Protein AF-A0A5E4Q214-F1 (afdb_monomer)

Solvent-accessible surface area (backbone atoms only — not comparable to full-atom values): 14403 Å² total; per-residue (Å²): 142,78,79,76,76,49,55,65,56,48,47,51,47,49,51,53,50,50,51,62,72,29,65,90,37,68,69,55,46,50,48,53,55,48,52,52,52,49,53,53,42,45,74,78,55,49,70,76,55,57,67,49,50,78,74,64,82,50,82,81,84,89,52,89,82,41,73,66,51,55,56,54,49,52,52,52,52,50,52,51,52,52,52,51,50,53,51,54,50,50,53,53,54,50,52,52,53,52,51,54,51,52,50,51,51,52,59,30,59,77,32,74,72,46,32,52,52,50,51,51,51,51,50,51,51,51,51,51,50,51,49,51,51,49,56,55,52,53,45,67,70,42,75,70,41,50,41,71,77,39,73,68,45,26,67,58,29,30,55,48,14,67,72,33,53,89,71,70,55,18,62,60,26,20,52,49,11,37,70,59,31,78,80,45,44,69,27,29,43,54,44,15,54,51,26,46,77,69,69,36,53,71,62,15,51,55,24,25,52,50,23,37,73,76,39,71,77,49,60,69,40,56,53,56,46,49,75,74,44,57,77,90,52,34,60,63,52,51,59,51,51,26,66,64,68,74,44,95,70,57,67,63,63,54,57,72,70,76,112

pLDDT: mean 80.33, std 14.97, range [33.62, 98.06]

Foldseek 3Di:
DPPPVCVVVVVVVVLVVVCVVCVVPPVSNVVSVVVVVVVVCCVVPVPVVVVVVVVVPDDDDPDPPPPVVVVVVVVVVVVVVVVVVVVVVVVVVVVVVVVVVVVVVVVLCVDPVSVVVVVVVVVCVVVVVVVVVVVVVVCVPDLVSVCVVPVLQLVSLLVVLVVCLVVPCSLVSLVSSCVSPVLPLSSLQVNLVSCVVVVVLVSSLVSLVSSCVSPVQPVVSLVSNLVSDDPVCNVVSLVSNCVSVVHPDSVVVVVVNVD

Organism: NCBI:txid189913

InterPro domains:
  IPR011990 Tetratricopeptide-like helical domain superfamily [G3DSA:1.25.40.10] (144-258)
  IPR011990 Tetratricopeptide-like helical domain superfamily [SSF48452] (145-233)
  IPR013618 Protein O-mannosyl-transferase TMTC, DUF1736 [PF08409] (26-79)
  IPR019734 Tetratricopeptide repeat [PS50005] (185-218)
  IPR019734 Tetratricopeptide repeat [SM00028] (154-184)
  IPR019734 Tetratricopeptide repeat [SM00028] (185-218)
  IPR052943 TMTC O-mannosyl-transferase [PTHR44809] (147-241)

Nearest PDB structures (foldseek):
  5hgv-assembly1_A  TM=7.645E-01  e=3.247E-05  Homo sapiens
  4gyw-assembly2_A  TM=7.630E-01  e=3.592E-05  Homo sapiens
  8cqp-assembly3_C  TM=7.580E-01  e=3.247E-05  synthetic construct
  1w3b-assembly1_B  TM=7.146E-01  e=4.627E-05  Homo sapiens
  6b85-assembly1_J  TM=4.490E-01  e=1.769E-05  synthetic construct

Structure (mmCIF, N/CA/C/O backbone):
data_AF-A0A5E4Q214-F1
#
_entry.id   AF-A0A5E4Q214-F1
#
loop_
_atom_site.group_PDB
_atom_site.id
_atom_site.type_symbol
_atom_site.label_atom_id
_atom_site.label_alt_id
_atom_site.label_comp_id
_atom_site.label_asym_id
_atom_site.label_entity_id
_atom_site.label_seq_id
_atom_site.pdbx_PDB_ins_code
_atom_site.Cartn_x
_atom_site.Cartn_y
_atom_site.Cartn_z
_atom_site.occupancy
_atom_site.B_iso_or_equiv
_atom_site.auth_seq_id
_atom_site.auth_comp_id
_atom_site.auth_asym_id
_atom_site.auth_atom_id
_atom_site.pdbx_PDB_model_num
ATOM 1 N N . MET A 1 1 ? 12.895 -45.507 -31.718 1.00 39.50 1 MET A N 1
ATOM 2 C CA . MET A 1 1 ? 13.704 -44.274 -31.579 1.00 39.50 1 MET A CA 1
ATOM 3 C C . MET A 1 1 ? 13.027 -43.029 -32.184 1.00 39.50 1 MET A C 1
ATOM 5 O O . MET A 1 1 ? 13.707 -42.044 -32.396 1.00 39.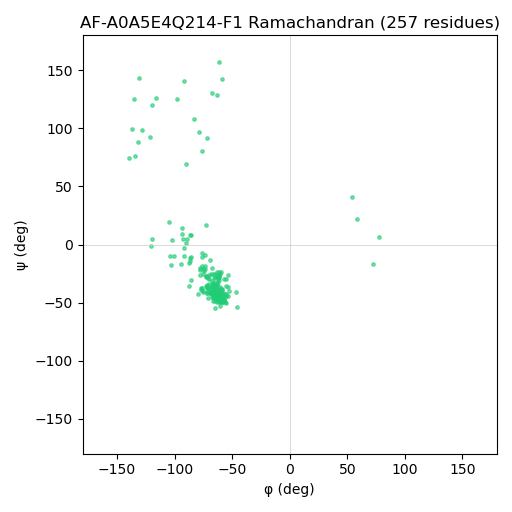50 1 MET A O 1
ATOM 9 N N . LEU A 1 2 ? 11.696 -43.023 -32.382 1.00 34.09 2 LEU A N 1
ATOM 10 C CA . LEU A 1 2 ? 10.934 -41.892 -32.958 1.00 34.09 2 LEU A CA 1
ATOM 11 C C . LEU A 1 2 ? 9.847 -41.324 -32.016 1.00 34.09 2 LEU A C 1
ATOM 13 O O . LEU A 1 2 ? 9.097 -40.438 -32.398 1.00 34.09 2 LEU A O 1
ATOM 17 N N . ALA A 1 3 ? 9.758 -41.811 -30.773 1.00 33.62 3 ALA A N 1
ATOM 18 C CA . ALA A 1 3 ? 8.708 -41.424 -29.819 1.00 33.62 3 ALA A CA 1
ATOM 19 C C . ALA A 1 3 ? 9.162 -40.420 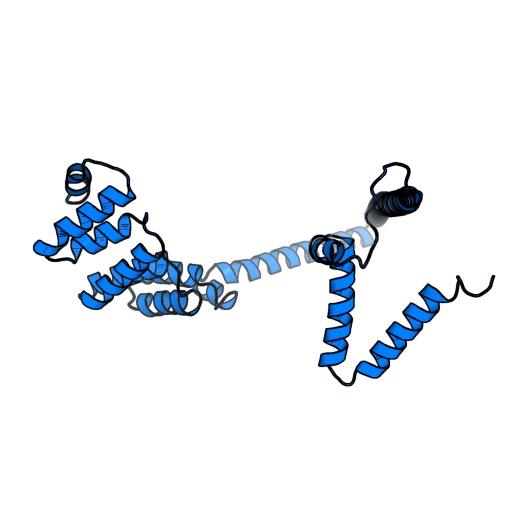-28.736 1.00 33.62 3 ALA A C 1
ATOM 21 O O . ALA A 1 3 ? 8.391 -40.110 -27.836 1.00 33.62 3 ALA A O 1
ATOM 22 N N . LYS A 1 4 ? 10.412 -39.930 -28.781 1.00 40.62 4 LYS A N 1
ATOM 23 C CA . LYS A 1 4 ? 10.948 -38.975 -27.785 1.00 40.62 4 LYS A CA 1
ATOM 24 C C . LYS A 1 4 ? 11.029 -37.525 -28.278 1.00 40.62 4 LYS A C 1
ATOM 26 O O . LYS A 1 4 ? 11.068 -36.627 -27.447 1.00 40.62 4 LYS A O 1
ATOM 31 N N . GLU A 1 5 ? 10.979 -37.281 -29.587 1.00 44.50 5 GLU A N 1
ATOM 32 C CA . GLU A 1 5 ? 11.011 -35.921 -30.160 1.00 44.50 5 GLU A CA 1
ATOM 33 C C . GLU A 1 5 ? 9.615 -35.314 -30.373 1.00 44.50 5 GLU A C 1
ATOM 35 O O . GLU A 1 5 ? 9.473 -34.115 -30.600 1.00 44.50 5 GLU A O 1
ATOM 40 N N . THR A 1 6 ? 8.562 -36.119 -30.230 1.00 46.34 6 THR A N 1
ATOM 41 C CA . THR A 1 6 ? 7.172 -35.685 -30.401 1.00 46.34 6 THR A CA 1
ATOM 42 C C . THR A 1 6 ? 6.558 -35.107 -29.129 1.00 46.34 6 THR A C 1
ATOM 44 O O . THR A 1 6 ? 5.502 -34.499 -29.205 1.00 46.34 6 THR A O 1
ATOM 47 N N . GLY A 1 7 ? 7.193 -35.242 -27.960 1.00 52.00 7 GLY A N 1
ATOM 48 C CA . GLY A 1 7 ? 6.593 -34.831 -26.686 1.00 52.00 7 GLY A CA 1
ATOM 49 C C . GLY A 1 7 ? 6.365 -33.324 -26.585 1.00 52.00 7 GLY A C 1
ATOM 50 O O . GLY A 1 7 ? 5.243 -32.892 -26.357 1.00 52.00 7 GLY A O 1
ATOM 51 N N . LEU A 1 8 ? 7.408 -32.514 -26.789 1.00 48.56 8 LEU A N 1
ATOM 52 C CA . LEU A 1 8 ? 7.312 -31.060 -26.620 1.00 48.56 8 LEU A CA 1
ATOM 53 C C . LEU A 1 8 ? 6.599 -30.385 -27.798 1.00 48.56 8 LEU A C 1
ATOM 55 O O . LEU A 1 8 ? 5.820 -29.464 -27.596 1.00 48.56 8 LEU A O 1
ATOM 59 N N . THR A 1 9 ? 6.823 -30.860 -29.024 1.00 53.94 9 THR A N 1
ATOM 60 C CA . THR A 1 9 ? 6.170 -30.335 -30.232 1.00 53.94 9 THR A CA 1
ATOM 61 C C . THR A 1 9 ? 4.695 -30.718 -30.288 1.00 53.94 9 THR A C 1
ATOM 63 O O . THR A 1 9 ? 3.876 -29.849 -30.570 1.00 53.94 9 THR A O 1
ATOM 66 N N . ALA A 1 10 ? 4.321 -31.954 -29.934 1.00 54.03 10 ALA A N 1
ATOM 67 C CA . ALA A 1 10 ? 2.913 -32.328 -29.802 1.00 54.03 10 ALA A CA 1
ATOM 68 C C . ALA A 1 10 ? 2.262 -31.669 -28.583 1.00 54.03 10 ALA A C 1
ATOM 70 O O . ALA A 1 10 ? 1.104 -31.290 -28.675 1.00 54.03 10 ALA A O 1
ATOM 71 N N . LEU A 1 11 ? 2.979 -31.462 -27.471 1.00 57.53 11 LEU A N 1
ATOM 72 C CA . LEU A 1 11 ? 2.460 -30.697 -26.332 1.00 57.53 11 LEU A CA 1
ATOM 73 C C . LEU A 1 11 ? 2.194 -29.241 -26.726 1.00 57.53 11 LEU A C 1
ATOM 75 O O . LEU A 1 11 ? 1.103 -28.749 -26.482 1.00 57.53 11 LEU A O 1
ATOM 79 N N . LEU A 1 12 ? 3.146 -28.561 -27.370 1.00 62.19 12 LEU A N 1
ATOM 80 C CA . LEU A 1 12 ? 2.982 -27.172 -27.806 1.00 62.19 12 LEU A CA 1
ATOM 81 C C . LEU A 1 12 ? 1.905 -27.038 -28.887 1.00 62.19 12 LEU A C 1
ATOM 83 O O . LEU A 1 12 ? 1.118 -26.097 -28.839 1.00 62.19 12 LEU A O 1
ATOM 87 N N . PHE A 1 13 ? 1.826 -27.989 -29.821 1.00 70.62 13 PHE A N 1
ATOM 88 C CA . PHE A 1 13 ? 0.779 -28.026 -30.839 1.00 70.62 13 PHE A CA 1
ATOM 89 C C . PHE A 1 13 ? -0.598 -28.302 -30.228 1.00 70.62 13 PHE A C 1
ATOM 91 O O . PHE A 1 13 ? -1.538 -27.576 -30.529 1.00 70.62 13 PHE A O 1
ATOM 98 N N . ASN A 1 14 ? -0.719 -29.276 -29.321 1.00 61.38 14 ASN A N 1
ATOM 99 C CA . ASN A 1 14 ? -1.972 -29.581 -28.627 1.00 61.38 14 ASN A CA 1
ATOM 100 C C . ASN A 1 14 ? -2.404 -28.424 -27.724 1.00 61.38 14 ASN A C 1
ATOM 102 O O . ASN A 1 14 ? -3.568 -28.052 -27.742 1.00 61.38 14 ASN A O 1
ATOM 106 N N . VAL A 1 15 ? -1.474 -27.782 -27.010 1.00 64.81 15 VAL A N 1
ATOM 107 C CA . VAL A 1 15 ? -1.756 -26.594 -26.192 1.00 64.81 15 VAL A CA 1
ATOM 108 C C . VAL A 1 15 ? -2.207 -25.426 -27.070 1.00 64.81 15 VAL A C 1
ATOM 110 O O . VAL A 1 15 ? -3.207 -24.790 -26.755 1.00 64.81 15 VAL A O 1
ATOM 113 N N . ALA A 1 16 ? -1.535 -25.151 -28.192 1.00 67.62 16 ALA A N 1
ATOM 114 C CA . ALA A 1 16 ? -1.942 -24.091 -29.117 1.00 67.62 16 ALA A CA 1
ATOM 115 C C . ALA A 1 16 ? -3.300 -24.386 -29.782 1.00 67.62 16 ALA A C 1
ATOM 117 O O . ALA A 1 16 ? -4.137 -23.492 -29.911 1.00 67.62 16 ALA A O 1
ATOM 118 N N . PHE A 1 17 ? -3.539 -25.642 -30.159 1.00 69.44 17 PHE A N 1
ATOM 119 C CA . PHE A 1 17 ? -4.786 -26.111 -30.758 1.00 69.44 17 PHE A CA 1
ATOM 120 C C . PHE A 1 17 ? -5.957 -26.074 -29.764 1.00 69.44 17 PHE A C 1
ATOM 122 O O . PHE A 1 17 ? -7.040 -25.598 -30.107 1.00 69.44 17 PHE A O 1
ATOM 129 N N . ASP A 1 18 ? -5.741 -26.483 -28.513 1.00 61.25 18 ASP A N 1
ATOM 130 C CA . ASP A 1 18 ? -6.747 -26.440 -27.450 1.00 61.25 18 ASP A CA 1
ATOM 131 C C . ASP A 1 18 ? -7.022 -25.008 -26.971 1.00 61.25 18 ASP A C 1
ATOM 133 O O . ASP A 1 18 ? -8.178 -24.672 -26.703 1.00 61.25 18 ASP A O 1
ATOM 137 N N . LEU A 1 19 ? -6.010 -24.129 -26.944 1.00 61.72 19 LEU A N 1
ATOM 138 C CA . LEU A 1 19 ? -6.180 -22.688 -26.706 1.00 61.72 19 LEU A CA 1
ATOM 139 C C . LEU A 1 19 ? -7.013 -22.031 -27.814 1.00 61.72 19 LEU A C 1
ATOM 141 O O . LEU A 1 19 ? -7.931 -21.265 -27.516 1.00 61.72 19 LEU A O 1
ATOM 145 N N . TYR A 1 20 ? -6.748 -22.371 -29.078 1.00 66.88 20 TYR A N 1
ATOM 146 C CA . TYR A 1 20 ? -7.542 -21.915 -30.221 1.00 66.88 20 TYR A CA 1
ATOM 147 C C . TYR A 1 20 ? -8.993 -22.416 -30.137 1.00 66.88 20 TYR A C 1
ATOM 149 O O . TYR A 1 20 ? -9.939 -21.647 -30.310 1.00 66.88 20 TYR A O 1
ATOM 157 N N . ARG A 1 21 ? -9.192 -23.691 -29.782 1.00 63.66 21 ARG A N 1
ATOM 158 C CA . ARG A 1 21 ? -10.519 -24.313 -29.668 1.00 63.66 21 ARG A CA 1
ATOM 159 C C . ARG A 1 21 ? -11.326 -23.810 -28.463 1.00 63.66 21 ARG A C 1
ATOM 161 O O . ARG A 1 21 ? -12.556 -23.797 -28.509 1.00 63.66 21 ARG A O 1
ATOM 168 N N . CYS A 1 22 ? -10.659 -23.391 -27.387 1.00 57.75 22 CYS A N 1
ATOM 169 C CA . CYS A 1 22 ? -11.290 -22.884 -26.164 1.00 57.75 22 CYS A CA 1
ATOM 170 C C . CYS A 1 22 ? -11.495 -21.363 -26.143 1.00 57.75 22 CYS A C 1
ATOM 172 O O . CYS A 1 22 ? -12.119 -20.862 -25.207 1.00 57.75 22 CYS A O 1
ATOM 174 N N . TRP A 1 23 ? -11.047 -20.641 -27.175 1.00 61.44 23 TRP A N 1
ATOM 175 C CA . TRP A 1 23 ? -11.146 -19.180 -27.287 1.00 61.44 23 TRP A CA 1
ATOM 176 C C . TRP A 1 23 ? -12.581 -18.639 -27.143 1.00 61.44 23 TRP A C 1
ATOM 178 O O . TRP A 1 23 ? -12.789 -17.546 -26.625 1.00 61.44 23 TRP A O 1
ATOM 188 N N . GLY A 1 24 ? -13.593 -19.423 -27.535 1.00 60.66 24 GLY A N 1
ATOM 189 C CA . GLY A 1 24 ? -15.010 -19.052 -27.407 1.00 60.66 24 GLY A CA 1
ATOM 190 C C . GLY A 1 24 ? -15.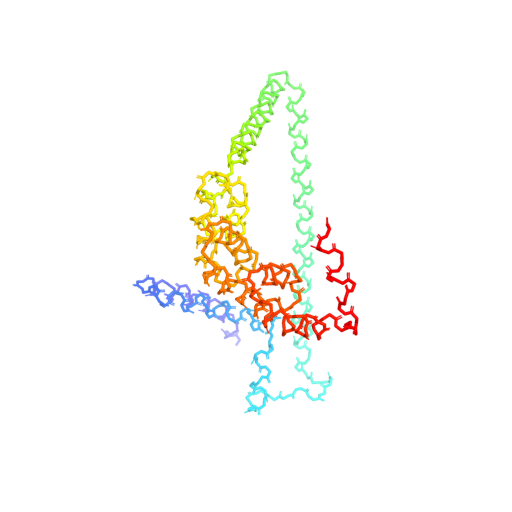593 -19.153 -25.989 1.00 60.66 24 GLY A C 1
ATOM 191 O O . GLY A 1 24 ? -16.706 -18.689 -25.760 1.00 60.66 24 GLY A O 1
ATOM 192 N N . SER A 1 25 ? -14.879 -19.752 -25.028 1.00 72.75 25 SER A N 1
ATOM 193 C CA . SER A 1 25 ? -15.335 -19.908 -23.641 1.00 72.75 25 SER A CA 1
ATOM 194 C C . SER A 1 25 ? -14.271 -19.392 -22.676 1.00 72.75 25 SER A C 1
ATOM 196 O O . SER A 1 25 ? -13.330 -20.106 -22.330 1.00 72.75 25 SER A O 1
ATOM 198 N N . LEU A 1 26 ? -14.453 -18.152 -22.209 1.00 69.62 26 LEU A N 1
ATOM 199 C CA . LEU A 1 26 ? -13.547 -17.465 -21.278 1.00 69.62 26 LEU A CA 1
ATOM 200 C C . LEU A 1 26 ? -13.144 -18.348 -20.085 1.00 69.62 26 LEU A C 1
ATOM 202 O O . LEU A 1 26 ? -11.972 -18.403 -19.725 1.00 69.62 26 LEU A O 1
ATOM 206 N N . ASN A 1 27 ? -14.094 -19.109 -19.535 1.00 67.19 27 ASN A N 1
ATOM 207 C CA . ASN A 1 27 ? -13.848 -20.014 -18.414 1.00 67.19 27 ASN A CA 1
ATOM 208 C C . ASN A 1 27 ? -12.792 -21.079 -18.741 1.00 67.19 27 ASN A C 1
ATOM 210 O O . ASN A 1 27 ? -11.911 -21.317 -17.925 1.00 67.19 27 ASN A O 1
ATOM 214 N N . ARG A 1 28 ? -12.823 -21.678 -19.940 1.00 71.56 28 ARG A N 1
ATOM 215 C CA . ARG A 1 28 ? -11.846 -22.705 -20.341 1.00 71.56 28 ARG A CA 1
ATOM 216 C C . ARG A 1 28 ? -10.453 -22.119 -20.527 1.00 71.56 28 ARG A C 1
ATOM 218 O O . ARG A 1 28 ? -9.489 -22.708 -20.049 1.00 71.56 28 ARG A O 1
ATOM 225 N N . LEU A 1 29 ? -10.348 -20.950 -21.161 1.00 76.69 29 LEU A N 1
ATOM 226 C CA . LEU A 1 29 ? -9.071 -20.247 -21.310 1.00 76.69 29 LEU A CA 1
ATOM 227 C C . LEU A 1 29 ? -8.463 -19.911 -19.941 1.00 76.69 29 LEU A C 1
ATOM 229 O O . LEU A 1 29 ? -7.290 -20.185 -19.699 1.00 76.69 29 LEU A O 1
ATOM 233 N N . MET A 1 30 ? -9.275 -19.382 -19.020 1.00 66.75 30 MET A N 1
ATOM 234 C CA . MET A 1 30 ? -8.834 -19.092 -17.655 1.00 66.75 30 MET A CA 1
ATOM 235 C C . MET A 1 30 ? -8.406 -20.359 -16.907 1.00 66.75 30 MET A C 1
ATOM 237 O O . MET A 1 30 ? -7.390 -20.325 -16.218 1.00 66.75 30 MET A O 1
ATOM 241 N N . THR A 1 31 ? -9.110 -21.484 -17.079 1.00 76.94 31 THR A N 1
ATOM 242 C CA . THR A 1 31 ? -8.712 -22.778 -16.503 1.00 76.94 31 THR A CA 1
ATOM 243 C C . THR A 1 31 ? -7.370 -23.260 -17.050 1.00 76.94 31 THR A C 1
ATOM 245 O O . THR A 1 31 ? -6.529 -23.687 -16.266 1.00 76.94 31 THR A O 1
ATOM 248 N N . PHE A 1 32 ? -7.117 -23.159 -18.357 1.00 76.38 32 PHE A N 1
ATOM 249 C CA . PHE A 1 32 ? -5.825 -23.551 -18.932 1.00 76.38 32 PHE A CA 1
ATOM 250 C C . PHE A 1 32 ? -4.675 -22.667 -18.446 1.00 76.38 32 PHE A C 1
ATOM 252 O O . PHE A 1 32 ? -3.638 -23.184 -18.031 1.00 76.38 32 PHE A O 1
ATOM 259 N N . CYS A 1 33 ? -4.866 -21.346 -18.428 1.00 72.62 33 CYS A N 1
ATOM 260 C CA . CYS A 1 33 ? -3.877 -20.417 -17.880 1.00 72.62 33 CYS A CA 1
ATOM 261 C C . CYS A 1 33 ? -3.609 -20.693 -16.394 1.00 72.62 33 CYS A C 1
ATOM 263 O O . CYS A 1 33 ? -2.456 -20.684 -15.962 1.00 72.62 33 CYS A O 1
ATOM 265 N N . TYR A 1 34 ? -4.659 -20.989 -15.623 1.00 80.06 34 TYR A N 1
ATOM 266 C CA . TYR A 1 34 ? -4.538 -21.388 -14.225 1.00 80.06 34 TYR A CA 1
ATOM 267 C C . TYR A 1 34 ? -3.764 -22.700 -14.070 1.00 80.06 34 TYR A C 1
ATOM 269 O O . TYR A 1 34 ? -2.858 -22.758 -13.249 1.00 80.06 34 TYR A O 1
ATOM 277 N N . LEU A 1 35 ? -4.053 -23.730 -14.873 1.00 74.50 35 LEU A N 1
ATOM 278 C CA . LEU A 1 35 ? -3.339 -25.011 -14.831 1.00 74.50 35 LEU A CA 1
ATOM 279 C C . LEU A 1 35 ? -1.860 -24.852 -15.184 1.00 74.50 35 LEU A C 1
ATOM 281 O O . LEU A 1 35 ? -1.008 -25.465 -14.544 1.00 74.50 35 LEU A O 1
ATOM 285 N N . ALA A 1 36 ? -1.535 -24.016 -16.170 1.00 71.69 36 ALA A N 1
ATOM 286 C CA . ALA A 1 36 ? -0.150 -23.684 -16.474 1.00 71.69 36 ALA A CA 1
ATOM 287 C C . ALA A 1 36 ? 0.520 -23.022 -15.260 1.00 71.69 36 ALA A C 1
ATOM 289 O O . ALA A 1 36 ? 1.540 -23.515 -14.784 1.00 71.69 36 ALA A O 1
ATOM 290 N N . ALA A 1 37 ? -0.084 -21.965 -14.705 1.00 71.94 37 ALA A N 1
ATOM 291 C CA . ALA A 1 37 ? 0.434 -21.268 -13.527 1.00 71.94 37 ALA A CA 1
ATOM 292 C C . ALA A 1 37 ? 0.571 -22.188 -12.299 1.00 71.94 37 ALA A C 1
ATOM 294 O O . ALA A 1 37 ? 1.557 -22.105 -11.571 1.00 71.94 37 ALA A O 1
ATOM 295 N N . PHE A 1 38 ? -0.377 -23.102 -12.098 1.00 72.50 38 PHE A N 1
ATOM 296 C CA . PHE A 1 38 ? -0.363 -24.094 -11.028 1.00 72.50 38 PHE A CA 1
ATOM 297 C C . PHE A 1 38 ? 0.790 -25.094 -11.189 1.00 72.50 38 PHE A C 1
ATOM 299 O O . PHE A 1 38 ? 1.495 -25.370 -10.224 1.00 72.50 38 PHE A O 1
ATOM 306 N N . ASN A 1 39 ? 1.054 -25.582 -12.404 1.00 75.25 39 ASN A N 1
ATOM 307 C CA . ASN A 1 39 ? 2.199 -26.462 -12.669 1.00 75.25 39 ASN A CA 1
ATOM 308 C C . ASN A 1 39 ? 3.545 -25.744 -12.475 1.00 75.25 39 ASN A C 1
ATOM 310 O O . ASN A 1 39 ? 4.474 -26.322 -11.914 1.00 75.25 39 ASN A O 1
ATOM 314 N N . TRP A 1 40 ? 3.647 -24.470 -12.867 1.00 71.62 40 TRP A N 1
ATOM 315 C CA . TRP A 1 40 ? 4.815 -23.638 -12.553 1.00 71.62 40 TRP A CA 1
ATOM 316 C C . TRP A 1 40 ? 5.002 -23.453 -11.046 1.00 71.62 40 TRP A C 1
ATOM 318 O O . TRP A 1 40 ? 6.120 -23.550 -10.543 1.00 71.62 40 TRP A O 1
ATOM 328 N N . TRP A 1 41 ? 3.910 -23.239 -10.313 1.00 73.75 41 TRP A N 1
ATOM 329 C CA . TRP A 1 41 ? 3.939 -23.164 -8.858 1.00 73.75 41 TRP A CA 1
ATOM 330 C C . TRP A 1 41 ? 4.418 -24.476 -8.223 1.00 73.75 41 TRP A C 1
ATOM 332 O O . TRP A 1 41 ? 5.245 -24.435 -7.319 1.00 73.75 41 TRP A O 1
ATOM 342 N N . LEU A 1 42 ? 3.982 -25.637 -8.724 1.00 71.69 42 LEU A N 1
ATOM 343 C CA . LEU A 1 42 ? 4.463 -26.941 -8.254 1.00 71.69 42 LEU A CA 1
ATOM 344 C C . LEU A 1 42 ? 5.964 -27.152 -8.504 1.00 71.69 42 LEU A C 1
ATOM 346 O O . LEU A 1 42 ? 6.626 -27.768 -7.675 1.00 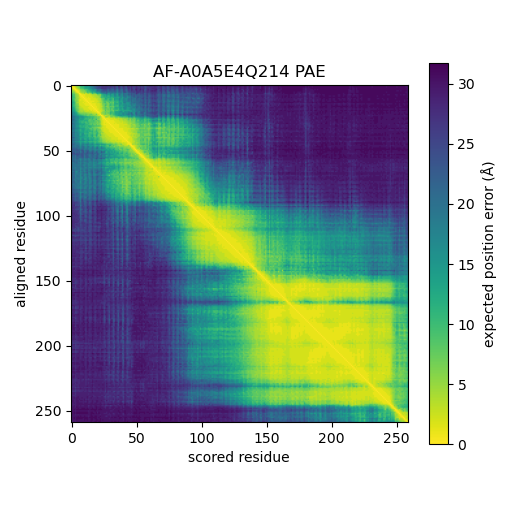71.69 42 LEU A O 1
ATOM 350 N N . LEU A 1 43 ? 6.509 -26.629 -9.608 1.00 69.25 43 LEU A N 1
ATOM 351 C CA . LEU A 1 43 ? 7.950 -26.685 -9.890 1.00 69.25 43 LEU A CA 1
ATOM 352 C C . LEU A 1 43 ? 8.773 -25.834 -8.911 1.00 69.25 43 LEU A C 1
ATOM 354 O O . LEU A 1 43 ? 9.863 -26.240 -8.517 1.00 69.25 43 LEU A O 1
ATOM 358 N N . LEU A 1 44 ? 8.266 -24.658 -8.530 1.00 66.38 44 LEU A N 1
ATOM 359 C CA . LEU A 1 44 ? 8.976 -23.700 -7.673 1.00 66.38 44 LEU A CA 1
ATOM 360 C C . LEU A 1 44 ? 8.759 -23.955 -6.174 1.00 66.38 44 LEU A C 1
ATOM 362 O O . LEU A 1 44 ? 9.659 -23.738 -5.364 1.00 66.38 44 LEU A O 1
ATOM 366 N N . CYS A 1 45 ? 7.561 -24.390 -5.792 1.00 69.88 45 CYS A N 1
ATOM 367 C CA . CYS A 1 45 ? 7.120 -24.573 -4.413 1.00 69.88 45 CYS A CA 1
ATOM 368 C C . CYS A 1 45 ? 6.290 -25.868 -4.291 1.00 69.88 45 CYS A C 1
ATOM 370 O O . CYS A 1 45 ? 5.067 -25.813 -4.129 1.00 69.88 45 CYS A O 1
ATOM 372 N N . PRO A 1 46 ? 6.928 -27.056 -4.319 1.00 68.75 46 PRO A N 1
ATOM 373 C CA . PRO A 1 46 ? 6.243 -28.356 -4.322 1.00 68.75 46 PRO A CA 1
ATOM 374 C C . PRO A 1 46 ? 5.613 -28.744 -2.969 1.00 68.75 46 PRO A C 1
ATOM 376 O O . PRO A 1 46 ? 5.280 -29.905 -2.742 1.00 68.75 46 PRO A O 1
ATOM 379 N N . TRP A 1 47 ? 5.429 -27.799 -2.043 1.00 63.12 47 TRP A N 1
ATOM 380 C CA . TRP A 1 47 ? 4.967 -28.073 -0.679 1.00 63.12 47 TRP A CA 1
ATOM 381 C C . TRP A 1 47 ? 3.561 -28.694 -0.610 1.00 63.12 47 TRP A C 1
ATOM 383 O O . TRP A 1 47 ? 3.282 -29.484 0.282 1.00 63.12 47 TRP A O 1
ATOM 393 N N . THR A 1 48 ? 2.698 -28.422 -1.588 1.00 61.03 48 THR A N 1
ATOM 394 C CA . THR A 1 48 ? 1.326 -28.929 -1.693 1.00 61.03 48 THR A CA 1
ATOM 395 C C . THR A 1 48 ? 1.303 -30.368 -2.188 1.00 61.03 48 THR A C 1
ATOM 397 O O . THR A 1 48 ? 0.397 -31.111 -1.836 1.00 61.03 48 THR A O 1
ATOM 400 N N . LEU A 1 49 ? 2.327 -30.781 -2.942 1.00 59.31 49 LEU A N 1
ATOM 401 C CA . LEU A 1 49 ? 2.497 -32.154 -3.417 1.00 59.31 49 LEU A CA 1
ATOM 402 C C . LEU A 1 49 ? 3.027 -33.085 -2.315 1.00 59.31 49 LEU A C 1
ATOM 404 O O . LEU A 1 49 ? 2.855 -34.298 -2.391 1.00 59.31 49 LEU A O 1
ATOM 408 N N . SER A 1 50 ? 3.647 -32.524 -1.270 1.00 57.38 50 SER A N 1
ATOM 409 C CA . SER A 1 50 ? 4.163 -33.308 -0.141 1.00 57.38 50 SER A CA 1
ATOM 410 C C . SER A 1 50 ? 3.071 -34.086 0.602 1.00 57.38 50 SER A C 1
ATOM 412 O O . SER A 1 50 ? 3.339 -35.147 1.163 1.00 57.38 50 SER A O 1
ATOM 414 N N . HIS A 1 51 ? 1.825 -33.604 0.538 1.00 53.28 51 HIS A N 1
ATOM 415 C CA . HIS A 1 51 ? 0.663 -34.261 1.127 1.00 53.28 51 HIS A CA 1
ATOM 416 C C . HIS A 1 51 ? 0.234 -35.516 0.338 1.00 53.28 51 HIS A C 1
ATOM 418 O O . HIS A 1 51 ? -0.269 -36.465 0.938 1.00 53.28 51 HIS A O 1
ATOM 424 N N . ASP A 1 52 ? 0.500 -35.566 -0.976 1.00 52.91 52 ASP A N 1
ATOM 425 C CA . ASP A 1 52 ? 0.230 -36.730 -1.837 1.00 52.91 52 ASP A CA 1
ATOM 426 C C . ASP A 1 52 ? 1.275 -37.847 -1.667 1.00 52.91 52 ASP A C 1
ATOM 428 O O . ASP A 1 52 ? 0.982 -39.016 -1.930 1.00 52.91 52 ASP A O 1
ATOM 432 N N . TRP A 1 53 ? 2.483 -37.538 -1.171 1.00 55.47 53 TRP A N 1
ATOM 433 C CA . TRP A 1 53 ? 3.507 -38.552 -0.868 1.00 55.47 53 TRP A CA 1
ATOM 434 C C . TRP A 1 53 ? 3.047 -39.554 0.199 1.00 55.47 53 TRP A C 1
ATOM 436 O O . TRP A 1 53 ? 3.482 -40.704 0.188 1.00 55.47 53 TRP A O 1
ATOM 446 N N . GLN A 1 54 ? 2.134 -39.146 1.086 1.00 52.59 54 GLN A N 1
ATOM 447 C CA . GLN A 1 54 ? 1.554 -40.016 2.113 1.00 52.59 54 GLN A CA 1
ATOM 448 C C . GLN A 1 54 ? 0.545 -41.032 1.551 1.00 52.59 54 GLN A C 1
ATOM 450 O O . GLN A 1 54 ? 0.284 -42.040 2.202 1.00 52.59 54 GLN A O 1
ATOM 455 N N . MET A 1 55 ? 0.017 -40.813 0.340 1.00 60.00 55 MET A N 1
ATOM 456 C CA . MET A 1 55 ? -0.971 -41.692 -0.306 1.00 60.00 55 MET A CA 1
ATOM 457 C C . MET A 1 55 ? -0.339 -42.757 -1.220 1.00 60.00 55 MET A C 1
ATOM 459 O O . MET A 1 55 ? -1.052 -43.504 -1.884 1.00 60.00 55 MET A O 1
ATOM 463 N N . GLY A 1 56 ? 0.997 -42.849 -1.272 1.00 59.28 56 GLY A N 1
ATOM 464 C CA . GLY A 1 56 ? 1.715 -43.904 -2.003 1.00 59.28 56 GLY A CA 1
ATOM 465 C C . GLY A 1 56 ? 1.798 -43.724 -3.524 1.00 59.28 56 GLY A C 1
ATOM 466 O O . GLY A 1 56 ? 2.320 -44.601 -4.207 1.00 59.28 56 GLY A O 1
ATOM 467 N N . SER A 1 57 ? 1.342 -42.592 -4.068 1.00 61.69 57 SER A N 1
ATOM 468 C CA . SER A 1 57 ? 1.341 -42.317 -5.516 1.00 61.69 57 SER A CA 1
ATOM 469 C C . SER A 1 57 ? 2.743 -42.176 -6.128 1.00 61.69 57 SER A C 1
ATOM 471 O O . SER A 1 57 ? 2.922 -42.411 -7.321 1.00 61.69 57 SER A O 1
ATOM 473 N N . VAL A 1 58 ? 3.751 -41.799 -5.329 1.00 65.31 58 VAL A N 1
ATOM 474 C CA . VAL A 1 58 ? 5.161 -41.711 -5.746 1.00 65.31 58 VAL A CA 1
ATOM 475 C C . VAL A 1 58 ? 6.042 -42.341 -4.660 1.00 65.31 58 VAL A C 1
ATOM 477 O O . VAL A 1 58 ? 5.957 -41.921 -3.506 1.00 65.31 58 VAL A O 1
ATOM 480 N N . PRO A 1 59 ? 6.905 -43.322 -4.987 1.00 71.44 59 PRO A N 1
ATOM 481 C CA . PRO A 1 59 ? 7.749 -43.969 -3.989 1.00 71.44 59 PRO A CA 1
ATOM 482 C C . PRO 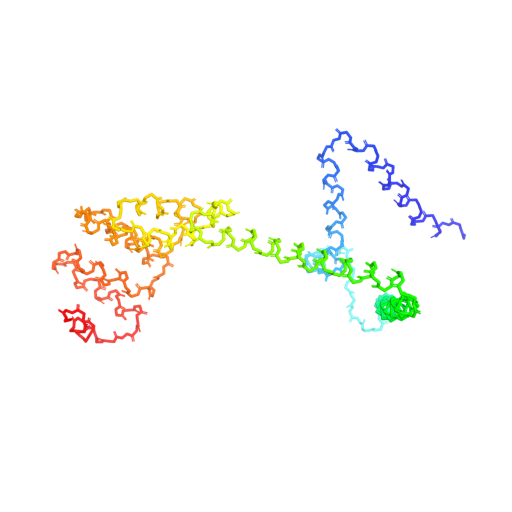A 1 59 ? 8.789 -42.993 -3.432 1.00 71.44 59 PRO A C 1
ATOM 484 O O . PRO A 1 59 ? 9.511 -42.353 -4.206 1.00 71.44 59 PRO A O 1
ATOM 487 N N . LEU A 1 60 ? 8.903 -42.918 -2.101 1.00 76.50 60 LEU A N 1
ATOM 488 C CA . LEU A 1 60 ? 9.897 -42.071 -1.441 1.00 76.50 60 LEU A CA 1
ATOM 489 C C . LEU A 1 60 ? 11.316 -42.452 -1.881 1.00 76.50 60 LEU A C 1
ATOM 491 O O . LEU A 1 60 ? 11.648 -43.625 -2.072 1.00 76.50 60 LEU A O 1
ATOM 495 N N . VAL A 1 61 ? 12.165 -41.439 -2.035 1.00 78.69 61 VAL A N 1
ATOM 496 C CA . VAL A 1 61 ? 13.607 -41.633 -2.182 1.00 78.69 61 VAL A CA 1
ATOM 497 C C . VAL A 1 61 ? 14.184 -41.788 -0.779 1.00 78.69 61 VAL A C 1
ATOM 499 O O . VAL A 1 61 ? 14.222 -40.832 -0.011 1.00 78.69 61 VAL A O 1
ATOM 502 N N . THR A 1 62 ? 14.590 -43.004 -0.424 1.00 81.31 62 THR A N 1
ATOM 503 C CA . THR A 1 62 ? 15.073 -43.349 0.926 1.00 81.31 62 THR A CA 1
ATOM 504 C C . THR A 1 62 ? 16.595 -43.405 1.030 1.00 81.31 62 THR A C 1
ATOM 506 O O . THR A 1 62 ? 17.134 -43.496 2.129 1.00 81.31 62 THR A O 1
ATOM 509 N N . SER A 1 63 ? 17.300 -43.338 -0.102 1.00 87.56 63 SER A N 1
ATOM 510 C CA . SER A 1 63 ? 18.759 -43.394 -0.176 1.00 87.56 63 SER A CA 1
ATOM 511 C C . SER A 1 63 ? 19.304 -42.261 -1.033 1.00 87.56 63 SER A C 1
ATOM 513 O O . SER A 1 63 ? 18.744 -41.912 -2.072 1.00 87.56 63 SER A O 1
ATOM 515 N N . VAL A 1 64 ? 20.456 -41.730 -0.627 1.00 85.38 64 VAL A N 1
ATOM 516 C CA . VAL A 1 64 ? 21.213 -40.740 -1.406 1.00 85.38 64 VAL A CA 1
ATOM 517 C C . VAL A 1 64 ? 21.674 -41.332 -2.746 1.00 85.38 64 VAL A C 1
ATOM 519 O O . VAL A 1 64 ? 21.754 -40.616 -3.741 1.00 85.38 64 VAL A O 1
ATOM 522 N N . TRP A 1 65 ? 21.888 -42.649 -2.802 1.00 86.25 65 TRP A N 1
ATOM 523 C CA . TRP A 1 65 ? 22.362 -43.372 -3.988 1.00 86.25 65 TRP A CA 1
ATOM 524 C C . TRP A 1 65 ? 21.249 -43.805 -4.953 1.00 86.25 65 TRP A C 1
ATOM 526 O O . TRP A 1 65 ? 21.502 -44.564 -5.886 1.00 86.25 65 TRP A O 1
ATOM 536 N N . ASP A 1 66 ? 20.009 -43.357 -4.744 1.00 89.25 66 ASP A N 1
ATOM 537 C CA . ASP A 1 66 ? 18.918 -43.634 -5.675 1.00 89.25 66 ASP A CA 1
ATOM 538 C C . ASP A 1 66 ? 19.196 -42.989 -7.043 1.00 89.25 66 ASP A C 1
ATOM 540 O O . ASP A 1 66 ? 19.470 -41.793 -7.143 1.00 89.25 66 ASP A O 1
ATOM 544 N N . SER A 1 67 ? 19.090 -43.775 -8.118 1.00 81.81 67 SER A N 1
ATOM 545 C CA . SER A 1 67 ? 19.310 -43.315 -9.499 1.00 81.81 67 SER A CA 1
ATOM 546 C C . SER A 1 67 ? 18.464 -42.093 -9.889 1.00 81.81 67 SER A C 1
ATOM 548 O O . SER A 1 67 ? 18.883 -41.294 -10.726 1.00 81.81 67 SER A O 1
ATOM 550 N N . ARG A 1 68 ? 17.304 -41.893 -9.248 1.00 83.25 68 ARG A N 1
ATOM 551 C CA . ARG A 1 68 ? 16.433 -40.729 -9.464 1.00 83.25 68 ARG A CA 1
ATOM 552 C C . ARG A 1 68 ? 17.086 -39.417 -9.024 1.00 83.25 68 ARG A C 1
ATOM 554 O O . ARG A 1 68 ? 16.824 -38.386 -9.638 1.00 83.25 68 ARG A O 1
ATOM 561 N N . ASN A 1 69 ? 18.000 -39.452 -8.051 1.00 86.38 69 ASN A N 1
ATOM 562 C CA . ASN A 1 69 ? 18.754 -38.269 -7.630 1.00 86.38 69 ASN A CA 1
ATOM 563 C C . ASN A 1 69 ? 19.682 -37.752 -8.737 1.00 86.38 69 ASN A C 1
ATOM 565 O O . ASN A 1 69 ? 19.900 -36.547 -8.822 1.00 86.38 69 ASN A O 1
ATOM 569 N N . LEU A 1 70 ? 20.169 -38.619 -9.636 1.00 85.44 70 LEU A N 1
ATOM 570 C CA . LEU A 1 70 ? 20.961 -38.188 -10.796 1.00 85.44 70 LEU A CA 1
ATOM 571 C C . LEU A 1 70 ? 20.137 -37.311 -11.742 1.00 85.44 70 LEU A C 1
ATOM 573 O O . LEU A 1 70 ? 20.642 -36.308 -12.242 1.00 85.44 70 LEU A O 1
ATOM 577 N N . LEU A 1 71 ? 18.863 -37.657 -11.955 1.00 80.31 71 LEU A N 1
ATOM 578 C CA . LEU A 1 71 ? 17.953 -36.866 -12.781 1.00 80.31 71 LEU A CA 1
ATOM 579 C C . LEU A 1 71 ? 17.657 -35.507 -12.133 1.00 80.31 71 LEU A C 1
ATOM 581 O O . LEU A 1 71 ? 17.660 -34.490 -12.822 1.00 80.31 71 LEU A O 1
ATOM 585 N N . THR A 1 72 ? 17.479 -35.477 -10.810 1.00 82.81 72 THR A N 1
ATOM 586 C CA . THR A 1 72 ? 17.323 -34.233 -10.043 1.00 82.81 72 THR A CA 1
ATOM 587 C C . THR A 1 72 ? 18.566 -33.349 -10.157 1.00 82.81 72 THR A C 1
ATOM 589 O O . THR A 1 72 ? 18.447 -32.166 -10.470 1.00 82.81 72 THR A O 1
ATOM 592 N N . CYS A 1 73 ? 19.766 -33.913 -9.985 1.00 85.81 73 CYS A N 1
ATOM 593 C CA . CYS A 1 73 ? 21.024 -33.184 -10.152 1.00 85.81 73 CYS A CA 1
ATOM 594 C C . CYS A 1 73 ? 21.179 -32.641 -11.578 1.00 85.81 73 CYS A C 1
ATOM 596 O O . CYS A 1 73 ? 21.514 -31.473 -11.753 1.00 85.81 73 CYS A O 1
ATOM 598 N N . ALA A 1 74 ? 20.889 -33.454 -12.598 1.00 85.69 74 ALA A N 1
ATOM 599 C CA . ALA A 1 74 ? 20.942 -33.027 -13.994 1.00 85.69 74 ALA A CA 1
ATOM 600 C C . ALA A 1 74 ? 19.967 -31.871 -14.281 1.00 85.69 74 ALA A C 1
ATOM 602 O O . ALA A 1 74 ? 20.344 -30.896 -14.932 1.00 85.69 74 ALA A O 1
ATOM 603 N N . ALA A 1 75 ? 18.743 -31.938 -13.751 1.00 82.12 75 ALA A N 1
ATOM 604 C CA . ALA A 1 75 ? 17.753 -30.874 -13.890 1.00 82.12 75 ALA A CA 1
ATOM 605 C C . ALA A 1 75 ? 18.221 -29.568 -13.223 1.00 82.12 75 ALA A C 1
ATOM 607 O O . ALA A 1 75 ? 18.195 -28.513 -13.857 1.00 82.12 75 ALA A O 1
ATOM 608 N N . VAL A 1 76 ? 18.729 -29.638 -11.989 1.00 86.00 76 VAL A N 1
ATOM 609 C CA . VAL A 1 76 ? 19.256 -28.470 -11.265 1.00 86.00 76 VAL A CA 1
ATOM 610 C C . VAL A 1 76 ? 20.452 -27.857 -11.997 1.00 86.00 76 VAL A C 1
ATOM 612 O O . VAL A 1 76 ? 20.482 -26.646 -12.206 1.00 86.00 76 VAL A O 1
ATOM 615 N N . LEU A 1 77 ? 21.402 -28.673 -12.463 1.00 90.88 77 LEU A N 1
ATOM 616 C CA . LEU A 1 77 ? 22.556 -28.197 -13.232 1.00 90.88 77 LEU A CA 1
ATOM 617 C C . LEU A 1 77 ? 22.133 -27.527 -14.546 1.00 90.88 77 LEU A C 1
ATOM 619 O O . LEU A 1 77 ? 22.688 -26.491 -14.908 1.00 90.88 77 LEU A O 1
ATOM 623 N N . SER A 1 78 ? 21.125 -28.069 -15.237 1.00 87.81 78 SER A N 1
ATOM 624 C CA . SER A 1 78 ? 20.598 -27.466 -16.466 1.00 87.81 78 SER A CA 1
ATOM 625 C C . SER A 1 78 ? 19.945 -26.102 -16.218 1.00 87.81 78 SER A C 1
ATOM 627 O O . SER A 1 78 ? 20.178 -25.162 -16.977 1.00 87.81 78 SER A O 1
ATOM 629 N N . LEU A 1 79 ? 19.197 -25.956 -15.118 1.00 84.69 79 LEU A N 1
ATOM 630 C CA . LEU A 1 79 ? 18.591 -24.685 -14.717 1.00 84.69 79 LEU A CA 1
ATOM 631 C C . LEU A 1 79 ? 19.654 -23.652 -14.332 1.00 84.69 79 LEU A C 1
ATOM 633 O O . LEU A 1 79 ? 19.559 -22.499 -14.747 1.00 84.69 79 LEU A O 1
ATOM 637 N N . LEU A 1 80 ? 20.691 -24.062 -13.597 1.00 88.50 80 LEU A N 1
ATOM 638 C CA . LEU A 1 80 ? 21.814 -23.188 -13.247 1.00 88.50 80 LEU A CA 1
ATOM 639 C C . LEU A 1 80 ? 22.592 -22.732 -14.489 1.00 88.50 80 LEU A C 1
ATOM 641 O O . LEU A 1 80 ? 22.942 -21.558 -14.589 1.00 88.50 80 LEU A O 1
ATOM 645 N N . ALA A 1 81 ? 22.814 -23.623 -15.458 1.00 90.75 81 ALA A N 1
ATOM 646 C CA . ALA A 1 81 ? 23.475 -23.285 -16.718 1.00 90.75 81 ALA A CA 1
ATOM 647 C C . ALA A 1 81 ? 22.650 -22.299 -17.563 1.00 90.75 81 ALA A C 1
ATOM 649 O O . ALA A 1 81 ? 23.206 -21.354 -18.125 1.00 90.75 81 ALA A O 1
ATOM 650 N N . LEU A 1 82 ? 21.326 -22.483 -17.626 1.00 87.31 82 LEU A N 1
ATOM 651 C CA . LEU A 1 82 ? 20.417 -21.545 -18.292 1.00 87.31 82 LEU A CA 1
ATOM 652 C C . LEU A 1 82 ? 20.424 -20.175 -17.610 1.00 87.31 82 LEU A C 1
ATOM 654 O O . LEU A 1 82 ? 20.531 -19.159 -18.291 1.00 87.31 82 LEU A O 1
ATOM 658 N N . LEU A 1 83 ? 20.364 -20.142 -16.277 1.00 85.12 83 LEU A N 1
ATOM 659 C CA . LEU A 1 83 ? 20.400 -18.900 -15.510 1.00 85.12 83 LEU A CA 1
ATOM 660 C C . LEU A 1 83 ? 21.723 -18.151 -15.710 1.00 85.12 83 LEU A C 1
ATOM 662 O O . LEU A 1 83 ? 21.710 -16.953 -15.981 1.00 85.12 83 LEU A O 1
ATOM 666 N N . TYR A 1 84 ? 22.853 -18.860 -15.653 1.00 90.69 84 TYR A N 1
ATOM 667 C CA . TYR A 1 84 ? 24.170 -18.296 -15.946 1.00 90.69 84 TYR A CA 1
ATOM 668 C C . TYR A 1 84 ? 24.226 -17.697 -17.355 1.00 90.69 84 TYR A C 1
ATOM 670 O O . TYR A 1 84 ? 24.635 -16.550 -17.520 1.00 90.69 84 TYR A O 1
ATOM 678 N N . LYS A 1 85 ? 23.744 -18.436 -18.363 1.00 86.00 85 LYS A N 1
ATOM 679 C CA . LYS A 1 85 ? 23.695 -17.953 -19.745 1.00 86.00 85 LYS A CA 1
ATOM 680 C C . LYS A 1 85 ? 22.837 -16.695 -19.881 1.00 86.00 85 LYS A C 1
ATOM 682 O O . LYS A 1 85 ? 23.281 -15.734 -20.493 1.00 86.00 85 LYS A O 1
ATOM 687 N N . CYS A 1 86 ? 21.657 -16.662 -19.261 1.00 80.50 86 CYS A N 1
ATOM 688 C CA . CYS A 1 86 ? 20.803 -15.476 -19.262 1.00 80.50 86 CYS A CA 1
ATOM 689 C C . CYS A 1 86 ? 21.485 -14.257 -18.630 1.00 80.50 86 CYS A C 1
ATOM 691 O O . CYS A 1 86 ? 21.353 -13.166 -19.171 1.00 80.50 86 CYS A O 1
ATOM 693 N N . VAL A 1 87 ? 22.203 -14.424 -17.513 1.00 79.56 87 VAL A N 1
ATOM 694 C CA . VAL A 1 87 ? 22.915 -13.323 -16.839 1.00 79.56 87 VAL A CA 1
ATOM 695 C C . VAL A 1 87 ? 24.065 -12.798 -17.699 1.00 79.56 87 VAL A C 1
ATOM 697 O O . VAL A 1 87 ? 24.149 -11.592 -17.921 1.00 79.56 87 VAL A O 1
ATOM 700 N N . VAL A 1 88 ? 24.903 -13.691 -18.233 1.00 82.38 88 VAL A N 1
ATOM 701 C CA . VAL A 1 88 ? 26.033 -13.318 -19.100 1.00 82.38 88 VAL A CA 1
ATOM 702 C C . VAL A 1 88 ? 25.543 -12.644 -20.380 1.00 82.38 88 VAL A C 1
ATOM 704 O O . VAL A 1 88 ? 26.067 -11.601 -20.766 1.00 82.38 88 VAL A O 1
ATOM 707 N N . ASP A 1 89 ? 24.498 -13.184 -21.013 1.00 78.56 89 ASP A N 1
ATOM 708 C CA . ASP A 1 89 ? 23.904 -12.562 -22.194 1.00 78.56 89 ASP A CA 1
ATOM 709 C C . ASP A 1 89 ? 23.332 -11.176 -21.840 1.00 78.56 89 ASP A C 1
ATOM 711 O O . ASP A 1 89 ? 23.557 -10.226 -22.588 1.00 78.56 89 ASP A O 1
ATOM 715 N N . LEU A 1 90 ? 22.664 -10.997 -20.692 1.00 72.94 90 LEU A N 1
ATOM 716 C CA . LEU A 1 90 ? 22.148 -9.684 -20.275 1.00 72.94 90 LEU A CA 1
ATOM 717 C C . LEU A 1 90 ? 23.263 -8.636 -20.128 1.00 72.94 90 LEU A C 1
ATOM 719 O O . LEU A 1 90 ? 23.109 -7.511 -20.605 1.00 72.94 90 LEU A O 1
ATOM 723 N N . GLU A 1 91 ? 24.380 -9.001 -19.493 1.00 71.44 91 GLU A N 1
ATOM 724 C CA . GLU A 1 91 ? 25.530 -8.108 -19.308 1.00 71.44 91 GLU A CA 1
ATOM 725 C C . GLU A 1 91 ? 26.165 -7.718 -20.648 1.00 71.44 91 GLU A C 1
ATOM 727 O O . GLU A 1 91 ? 26.404 -6.534 -20.898 1.00 71.44 91 GLU A O 1
ATOM 732 N N . VAL A 1 92 ? 26.372 -8.682 -21.551 1.00 72.75 92 VAL A N 1
ATOM 733 C CA . VAL A 1 92 ? 26.987 -8.431 -22.866 1.00 72.75 92 VAL A CA 1
ATOM 734 C C . VAL A 1 92 ? 26.100 -7.540 -23.740 1.00 72.75 92 VAL A C 1
ATOM 736 O O . VAL A 1 92 ? 26.595 -6.588 -24.350 1.00 72.75 92 VAL A O 1
ATOM 739 N N . HIS A 1 93 ? 24.788 -7.790 -23.777 1.00 72.81 93 HIS A N 1
ATOM 740 C CA . HIS A 1 93 ? 23.861 -6.966 -24.560 1.00 72.81 93 HIS A CA 1
ATOM 741 C C . HIS A 1 93 ? 23.741 -5.547 -23.988 1.00 72.81 93 HIS A C 1
ATOM 743 O O . HIS A 1 93 ? 23.665 -4.582 -24.753 1.00 72.81 93 HIS A O 1
ATOM 749 N N . PHE A 1 94 ? 23.778 -5.396 -22.661 1.00 76.88 94 PHE A N 1
ATOM 750 C CA . PHE A 1 94 ? 23.749 -4.085 -22.018 1.00 76.88 94 PHE A CA 1
ATOM 751 C C . PHE A 1 94 ? 25.018 -3.276 -22.319 1.00 76.88 94 PHE A C 1
ATOM 753 O O . PHE A 1 94 ? 24.923 -2.121 -22.738 1.00 76.88 94 PHE A O 1
ATOM 760 N N . ILE A 1 95 ? 26.202 -3.888 -22.201 1.00 81.06 95 ILE A N 1
ATOM 761 C CA . ILE A 1 95 ? 27.482 -3.241 -22.532 1.00 81.06 95 ILE A CA 1
ATOM 762 C C . ILE A 1 95 ? 27.525 -2.854 -24.018 1.00 81.06 95 ILE A C 1
ATOM 764 O O . ILE A 1 95 ? 27.883 -1.723 -24.349 1.00 81.06 95 ILE A O 1
ATOM 768 N N . GLY A 1 96 ? 27.100 -3.747 -24.918 1.00 81.75 96 GLY A N 1
ATOM 769 C CA . GLY A 1 96 ? 27.036 -3.465 -26.355 1.00 81.75 96 GLY A CA 1
ATOM 770 C C . GLY A 1 96 ? 26.118 -2.287 -26.695 1.00 81.75 96 GLY A C 1
ATOM 771 O O . GLY A 1 96 ? 26.502 -1.399 -27.458 1.00 81.75 96 GLY A O 1
ATOM 772 N N . PHE A 1 97 ? 24.933 -2.222 -26.080 1.00 81.38 97 PHE A N 1
ATOM 773 C CA . PHE A 1 97 ? 24.002 -1.106 -26.259 1.00 81.38 97 PHE A CA 1
ATOM 774 C C . PHE A 1 97 ? 24.589 0.227 -25.763 1.00 81.38 97 PHE A C 1
ATOM 776 O O . PHE A 1 97 ? 24.470 1.255 -26.437 1.00 81.38 97 PHE A O 1
ATOM 783 N N . VAL A 1 98 ? 25.283 0.217 -24.621 1.00 85.06 98 VAL A N 1
ATOM 784 C CA . VAL A 1 98 ? 25.961 1.406 -24.082 1.00 85.06 98 VAL A CA 1
ATOM 785 C C . VAL A 1 98 ? 27.076 1.879 -25.023 1.00 85.06 98 VAL A C 1
ATOM 787 O O . VAL A 1 98 ? 27.162 3.067 -25.324 1.00 85.06 98 VAL A O 1
ATOM 790 N N . LEU A 1 99 ? 27.893 0.973 -25.564 1.00 86.56 99 LEU A N 1
ATOM 791 C CA . LEU A 1 99 ? 28.980 1.344 -26.478 1.00 86.56 99 LEU A CA 1
ATOM 792 C C . LEU A 1 99 ? 28.463 1.923 -27.805 1.00 86.56 99 LEU A C 1
ATOM 794 O O . LEU A 1 99 ? 28.974 2.945 -28.266 1.00 86.56 99 LEU A O 1
ATOM 798 N N . ILE A 1 100 ? 27.425 1.324 -28.400 1.00 87.94 100 ILE A N 1
ATOM 799 C CA . ILE A 1 100 ? 26.818 1.815 -29.651 1.00 87.94 100 ILE A CA 1
ATOM 800 C C . ILE A 1 100 ? 26.189 3.199 -29.451 1.00 87.94 100 ILE A C 1
ATOM 802 O O . ILE A 1 100 ? 26.353 4.081 -30.296 1.00 87.94 100 ILE A O 1
ATOM 806 N N . THR A 1 101 ? 25.492 3.417 -28.332 1.00 87.94 101 THR A N 1
ATOM 807 C CA . THR A 1 101 ? 24.866 4.716 -28.039 1.00 87.94 101 THR A CA 1
ATOM 808 C C . THR A 1 101 ? 25.909 5.808 -27.806 1.00 87.94 101 THR A C 1
ATOM 810 O O . THR A 1 101 ? 25.777 6.895 -28.369 1.00 87.94 101 THR A O 1
ATOM 813 N N . LEU A 1 102 ? 26.989 5.517 -27.072 1.00 88.56 102 LEU A N 1
ATOM 814 C CA . LEU A 1 102 ? 28.112 6.444 -26.894 1.00 88.56 102 LEU A CA 1
ATOM 815 C C . LEU A 1 102 ? 28.803 6.775 -28.222 1.00 88.56 102 LEU A C 1
ATOM 817 O O . LEU A 1 102 ? 29.062 7.946 -28.502 1.00 88.56 102 LEU A O 1
ATOM 821 N N . HIS A 1 103 ? 29.055 5.770 -29.065 1.00 89.69 103 HIS A N 1
ATOM 822 C CA . HIS A 1 103 ? 29.655 5.990 -30.380 1.00 89.69 103 HIS A CA 1
ATOM 823 C C . HIS A 1 103 ? 28.752 6.847 -31.279 1.00 89.69 103 HIS A C 1
ATOM 825 O O . HIS A 1 103 ? 29.224 7.805 -31.891 1.00 89.69 103 HIS A O 1
ATOM 831 N N . GLY A 1 104 ? 27.444 6.574 -31.304 1.00 88.62 104 GLY A N 1
ATOM 832 C CA . GLY A 1 104 ? 26.472 7.373 -32.052 1.00 88.62 104 GLY A CA 1
ATOM 833 C C . GLY A 1 104 ? 26.423 8.832 -31.587 1.00 88.62 104 GLY A C 1
ATOM 834 O O . GLY A 1 104 ? 26.456 9.745 -32.413 1.00 88.62 104 GLY A O 1
ATOM 835 N N . VAL A 1 105 ? 26.432 9.071 -30.272 1.00 91.25 105 VAL A N 1
ATOM 836 C CA . VAL A 1 105 ? 26.501 10.426 -29.700 1.00 91.25 105 VAL A CA 1
ATOM 837 C C . VAL A 1 105 ? 27.802 11.129 -30.095 1.00 91.25 105 VAL A C 1
ATOM 839 O O . VAL A 1 105 ? 27.752 12.287 -30.509 1.00 91.25 105 VAL A O 1
ATOM 842 N N . GLN A 1 106 ? 28.948 10.442 -30.044 1.00 91.44 106 GLN A N 1
ATOM 843 C CA . GLN A 1 106 ? 30.240 10.995 -30.465 1.00 91.44 106 GLN A CA 1
ATOM 844 C C . GLN A 1 106 ? 30.243 11.377 -31.954 1.00 91.44 106 GLN A C 1
ATOM 846 O O . GLN A 1 106 ? 30.705 12.463 -32.311 1.00 91.44 106 GLN A O 1
ATOM 851 N N . MET A 1 107 ? 29.692 10.523 -32.826 1.00 89.75 107 MET A N 1
ATOM 852 C CA . MET A 1 107 ? 29.549 10.826 -34.255 1.00 89.75 107 MET A CA 1
ATOM 853 C C . MET A 1 107 ? 28.671 12.062 -34.481 1.00 89.75 107 MET A C 1
ATOM 855 O O . MET A 1 107 ? 29.028 12.938 -35.267 1.00 89.75 107 MET A O 1
ATOM 859 N N . MET A 1 108 ? 27.549 12.175 -33.763 1.00 89.62 108 MET A N 1
ATOM 860 C CA . MET A 1 108 ? 26.675 13.350 -33.841 1.00 89.62 108 MET A CA 1
ATOM 861 C C . MET A 1 108 ? 27.349 14.617 -33.298 1.00 89.62 108 MET A C 1
ATOM 863 O O . MET A 1 108 ? 27.124 15.703 -33.829 1.00 89.62 108 MET A O 1
ATOM 867 N N . TRP A 1 109 ? 28.187 14.496 -32.266 1.00 93.12 109 TRP A N 1
ATOM 868 C CA . TRP A 1 109 ? 28.887 15.622 -31.647 1.00 93.12 109 TRP A CA 1
ATOM 869 C C . TRP A 1 109 ? 29.915 16.272 -32.578 1.00 93.12 109 TRP A C 1
ATOM 871 O O . TRP A 1 109 ? 30.086 17.493 -32.557 1.00 93.12 109 TRP A O 1
ATOM 881 N N . ASN A 1 110 ? 30.552 15.468 -33.430 1.00 92.06 110 ASN A N 1
ATOM 882 C CA . ASN A 1 110 ? 31.566 15.920 -34.382 1.00 92.06 110 ASN A CA 1
ATOM 883 C C . ASN A 1 110 ? 30.986 16.698 -35.584 1.00 92.06 110 ASN A C 1
ATOM 885 O O . ASN A 1 110 ? 31.744 17.298 -36.342 1.00 92.06 110 ASN A O 1
ATOM 889 N N . HIS A 1 111 ? 29.659 16.728 -35.761 1.00 93.25 111 HIS A N 1
ATOM 890 C CA . HIS A 1 111 ? 28.997 17.437 -36.858 1.00 93.25 111 HIS A CA 1
ATOM 891 C C . HIS A 1 111 ? 28.048 18.524 -36.342 1.00 93.25 111 HIS A C 1
ATOM 893 O O . HIS A 1 111 ? 27.051 18.230 -35.688 1.00 93.25 111 HIS A O 1
ATOM 899 N N . ASP A 1 112 ? 28.278 19.786 -36.718 1.00 89.44 112 ASP A N 1
ATOM 900 C CA . ASP A 1 112 ? 27.533 20.942 -36.188 1.00 89.44 112 ASP A CA 1
ATOM 901 C C . ASP A 1 112 ? 26.007 20.834 -36.298 1.00 89.44 112 ASP A C 1
ATOM 903 O O . ASP A 1 112 ? 25.289 21.127 -35.338 1.00 89.44 112 ASP A O 1
ATOM 907 N N . LYS A 1 113 ? 25.491 20.395 -37.454 1.00 92.50 113 LYS A N 1
ATOM 908 C CA . LYS A 1 113 ? 24.044 20.204 -37.645 1.00 92.50 113 LYS A CA 1
ATOM 909 C C . LYS A 1 113 ? 23.506 19.082 -36.753 1.00 92.50 113 LYS A C 1
ATOM 911 O O . LYS A 1 113 ? 22.478 19.271 -36.110 1.00 92.50 113 LYS A O 1
ATOM 916 N N . ALA A 1 114 ? 24.199 17.945 -36.688 1.00 90.31 114 ALA A N 1
ATOM 917 C CA . ALA A 1 114 ? 2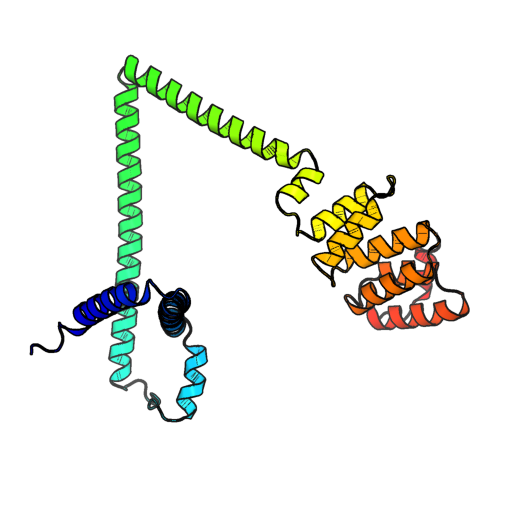3.779 16.801 -35.881 1.00 90.31 114 ALA A CA 1
ATOM 918 C C . ALA A 1 114 ? 23.837 17.116 -34.378 1.00 90.31 114 ALA A C 1
ATOM 920 O O . ALA A 1 114 ? 22.892 16.808 -33.656 1.00 90.31 114 ALA A O 1
ATOM 921 N N . ARG A 1 115 ? 24.874 17.830 -33.924 1.00 94.12 115 ARG A N 1
ATOM 922 C CA . ARG A 1 115 ? 25.019 18.319 -32.549 1.00 94.12 115 ARG A CA 1
ATOM 923 C C . ARG A 1 115 ? 23.873 19.241 -32.139 1.00 94.12 115 ARG A C 1
ATOM 925 O O . ARG A 1 115 ? 23.329 19.083 -31.051 1.00 94.12 115 ARG A O 1
ATOM 932 N N . ARG A 1 116 ? 23.457 20.175 -33.005 1.00 94.56 116 ARG A N 1
ATOM 933 C CA . ARG A 1 116 ? 22.295 21.044 -32.729 1.00 94.56 116 ARG A CA 1
ATOM 934 C C . ARG A 1 116 ? 21.013 20.234 -32.542 1.00 94.56 116 ARG A C 1
ATOM 936 O O . ARG A 1 116 ? 20.304 20.455 -31.566 1.00 94.56 116 ARG A O 1
ATOM 943 N N . TRP A 1 117 ? 20.736 19.279 -33.429 1.00 94.56 117 TRP A N 1
ATOM 944 C CA . TRP A 1 117 ? 19.554 18.418 -33.308 1.00 94.56 117 TRP A CA 1
ATOM 945 C C . TRP A 1 117 ? 19.607 17.496 -32.087 1.00 94.56 117 TRP A C 1
ATOM 947 O O . TRP A 1 117 ? 18.586 17.319 -31.428 1.00 94.56 117 TRP A O 1
ATOM 957 N N . LEU A 1 118 ? 20.787 16.972 -31.738 1.00 93.31 118 LEU A N 1
ATOM 958 C CA . LEU A 1 118 ? 20.999 16.198 -30.513 1.00 93.31 118 LEU A CA 1
ATOM 959 C C . LEU A 1 118 ? 20.643 17.025 -29.271 1.00 93.31 118 LEU A C 1
ATOM 961 O O . LEU A 1 118 ? 19.878 16.566 -28.427 1.00 93.31 118 LEU A O 1
ATOM 965 N N . LEU A 1 119 ? 21.149 18.260 -29.182 1.00 94.69 119 LEU A N 1
ATOM 966 C CA . LEU A 1 119 ? 20.857 19.158 -28.064 1.00 94.69 119 LEU A CA 1
ATOM 967 C C . LEU A 1 119 ? 19.368 19.509 -27.990 1.00 94.69 119 LEU A C 1
ATOM 969 O O . LEU A 1 119 ? 18.791 19.421 -26.913 1.00 94.69 119 LEU A O 1
ATOM 973 N N . VAL A 1 120 ? 18.724 19.817 -29.121 1.00 96.31 120 VAL A N 1
ATOM 974 C CA . VAL A 1 120 ? 17.269 20.054 -29.175 1.00 96.31 120 VAL A CA 1
ATOM 975 C C . VAL A 1 120 ? 16.494 18.829 -28.686 1.00 96.31 120 VAL A C 1
ATOM 977 O O . VAL A 1 120 ? 15.587 18.970 -27.868 1.00 96.31 120 VAL A O 1
ATOM 980 N N . GLY A 1 121 ? 16.870 17.625 -29.125 1.00 94.25 121 GLY A N 1
ATOM 981 C CA . GLY A 1 121 ? 16.260 16.376 -28.670 1.00 94.25 121 GLY A CA 1
ATOM 982 C C . GLY A 1 121 ? 16.399 16.167 -27.160 1.00 94.25 121 GLY A C 1
ATOM 983 O O . GLY A 1 121 ? 15.408 15.872 -26.491 1.00 94.25 121 GLY A O 1
ATOM 984 N N . ILE A 1 122 ? 17.595 16.398 -26.605 1.00 94.12 122 ILE A N 1
ATOM 985 C CA . ILE A 1 122 ? 17.848 16.338 -25.156 1.00 94.12 122 ILE A CA 1
ATOM 986 C C . ILE A 1 122 ? 16.994 17.378 -24.420 1.00 94.12 122 ILE A C 1
ATOM 988 O O . ILE A 1 122 ? 16.345 17.043 -23.431 1.00 94.12 122 ILE A O 1
ATOM 992 N N . THR A 1 123 ? 16.932 18.621 -24.905 1.00 96.19 123 THR A N 1
ATOM 993 C CA . THR A 1 123 ? 16.114 19.678 -24.293 1.00 96.19 123 THR A CA 1
ATOM 994 C C . THR A 1 123 ? 14.630 19.317 -24.297 1.00 96.19 123 THR A C 1
ATOM 996 O O . THR A 1 123 ? 13.974 19.474 -23.271 1.00 96.19 123 THR A O 1
ATOM 999 N N . ILE A 1 124 ? 14.097 18.787 -25.403 1.00 96.94 124 ILE A N 1
ATOM 1000 C CA . ILE A 1 124 ? 12.698 18.341 -25.498 1.00 96.94 124 ILE A CA 1
ATOM 1001 C C . ILE A 1 124 ? 12.430 17.188 -24.527 1.00 96.94 124 ILE A C 1
ATOM 1003 O O . ILE A 1 124 ? 11.412 17.196 -23.835 1.00 96.94 124 ILE A O 1
ATOM 1007 N N . LEU A 1 125 ? 13.344 16.217 -24.438 1.00 93.50 125 LEU A N 1
ATOM 1008 C CA . LEU A 1 125 ? 13.228 15.086 -23.517 1.00 93.50 125 LEU A CA 1
ATOM 1009 C C . LEU A 1 125 ? 13.196 15.563 -22.058 1.00 93.50 125 LEU A C 1
ATOM 1011 O O . LEU A 1 125 ? 12.301 15.181 -21.302 1.00 93.50 125 LEU A O 1
ATOM 1015 N N . VAL A 1 126 ? 14.141 16.426 -21.674 1.00 95.25 126 VAL A N 1
ATOM 1016 C CA . VAL A 1 126 ? 14.236 16.989 -20.320 1.00 95.25 126 VAL A CA 1
ATOM 1017 C C . VAL A 1 126 ? 13.009 17.841 -20.004 1.00 95.25 126 VAL A C 1
ATOM 1019 O O . VAL A 1 126 ? 12.402 17.660 -18.950 1.00 95.25 126 VAL A O 1
ATOM 1022 N N . ALA A 1 127 ? 12.590 18.719 -20.918 1.00 96.00 127 ALA A N 1
ATOM 1023 C CA . ALA A 1 127 ? 11.400 19.548 -20.745 1.00 96.00 127 ALA A CA 1
ATOM 1024 C C . ALA A 1 127 ? 10.125 18.699 -20.634 1.00 96.00 127 ALA A C 1
ATOM 1026 O O . ALA A 1 127 ? 9.288 18.954 -19.771 1.00 96.00 127 ALA A O 1
ATOM 1027 N N . GLY A 1 128 ? 9.992 17.649 -21.448 1.00 95.94 128 GLY A N 1
ATOM 1028 C CA . GLY A 1 128 ? 8.880 16.703 -21.381 1.00 95.94 128 GLY A CA 1
ATOM 1029 C C . GLY A 1 128 ? 8.857 15.913 -20.071 1.00 95.94 128 GLY A C 1
ATOM 1030 O O . GLY A 1 128 ? 7.795 15.747 -19.468 1.00 95.94 128 GLY A O 1
ATOM 1031 N N . GLY A 1 129 ? 10.023 15.472 -19.590 1.00 92.31 129 GLY A N 1
ATOM 1032 C CA . GLY A 1 129 ? 10.179 14.843 -18.279 1.00 92.31 129 GLY A CA 1
ATOM 1033 C C . GLY A 1 129 ? 9.794 15.789 -17.142 1.00 92.31 129 GLY A C 1
ATOM 1034 O O . GLY A 1 129 ? 8.966 15.439 -16.304 1.00 92.31 129 GLY A O 1
ATOM 1035 N N . ALA A 1 130 ? 10.311 17.019 -17.158 1.00 93.75 130 ALA A N 1
ATOM 1036 C CA . ALA A 1 130 ? 9.980 18.054 -16.183 1.00 93.75 130 ALA A CA 1
ATOM 1037 C C . ALA A 1 130 ? 8.482 18.401 -16.196 1.00 93.75 130 ALA A C 1
ATOM 1039 O O . ALA A 1 130 ? 7.870 18.501 -15.134 1.00 93.75 130 ALA A O 1
ATOM 1040 N N . ALA A 1 131 ? 7.864 18.507 -17.375 1.00 92.94 131 ALA A N 1
ATOM 1041 C CA . ALA A 1 131 ? 6.432 18.750 -17.522 1.00 92.94 131 ALA A CA 1
ATOM 1042 C C . ALA A 1 131 ? 5.595 17.587 -16.970 1.00 92.94 131 ALA A C 1
ATOM 1044 O O . ALA A 1 131 ? 4.645 17.824 -16.226 1.00 92.94 131 ALA A O 1
ATOM 1045 N N . LYS A 1 132 ? 5.963 16.330 -17.259 1.00 87.44 132 LYS A N 1
ATOM 1046 C CA . LYS A 1 132 ? 5.299 15.150 -16.676 1.00 87.44 132 LYS A CA 1
ATOM 1047 C C . LYS A 1 132 ? 5.420 15.131 -15.156 1.00 87.44 132 LYS A C 1
ATOM 1049 O O . LYS A 1 132 ? 4.422 14.895 -14.478 1.00 87.44 132 LYS A O 1
ATOM 1054 N N . THR A 1 133 ? 6.606 15.416 -14.624 1.00 86.44 133 THR A N 1
ATOM 1055 C CA . THR A 1 133 ? 6.834 15.519 -13.179 1.00 86.44 133 THR A CA 1
ATOM 1056 C C . THR A 1 133 ? 6.013 16.653 -12.575 1.00 86.44 133 THR A C 1
ATOM 1058 O O . THR A 1 133 ? 5.389 16.462 -11.539 1.00 86.44 133 THR A O 1
ATOM 1061 N N . TYR A 1 134 ? 5.923 17.808 -13.236 1.00 85.00 134 TYR A N 1
ATOM 1062 C CA . TYR A 1 134 ? 5.101 18.933 -12.791 1.00 85.00 134 TYR A CA 1
ATOM 1063 C C . TYR A 1 134 ? 3.604 18.597 -12.780 1.00 85.00 134 TYR A C 1
ATOM 1065 O O . TYR A 1 134 ? 2.925 18.850 -11.785 1.00 85.00 134 TYR A O 1
ATOM 1073 N N . VAL A 1 135 ? 3.092 17.993 -13.857 1.00 82.19 135 VAL A N 1
ATOM 1074 C CA . VAL A 1 135 ? 1.693 17.548 -13.956 1.00 82.19 135 VAL A CA 1
ATOM 1075 C C . VAL A 1 135 ? 1.395 16.512 -12.881 1.00 82.19 135 VAL A C 1
ATOM 1077 O O . VAL A 1 135 ? 0.425 16.668 -12.149 1.00 82.19 135 VAL A O 1
ATOM 1080 N N . ARG A 1 136 ? 2.269 15.517 -12.704 1.00 74.88 136 ARG A N 1
ATOM 1081 C CA . ARG A 1 136 ? 2.124 14.535 -11.630 1.00 74.88 136 ARG A CA 1
ATOM 1082 C C . ARG A 1 136 ? 2.139 15.213 -10.263 1.00 74.88 136 ARG A C 1
ATOM 1084 O O . ARG A 1 136 ? 1.267 14.937 -9.453 1.00 74.88 136 ARG A O 1
ATOM 1091 N N . ASN A 1 137 ? 3.075 16.127 -10.008 1.00 77.75 137 ASN A N 1
ATOM 1092 C CA . ASN A 1 137 ? 3.175 16.876 -8.751 1.00 77.75 137 ASN A CA 1
ATOM 1093 C C . ASN A 1 137 ? 1.937 17.744 -8.481 1.00 77.75 137 ASN A C 1
ATOM 1095 O O . ASN A 1 137 ? 1.589 17.967 -7.320 1.00 77.75 137 ASN A O 1
ATOM 1099 N N . ARG A 1 138 ? 1.220 18.189 -9.521 1.00 74.56 138 ARG A N 1
ATOM 1100 C CA . ARG A 1 138 ? -0.076 18.864 -9.377 1.00 74.56 138 ARG A CA 1
ATOM 1101 C C . ARG A 1 138 ? -1.132 17.944 -8.755 1.00 74.56 138 ARG A C 1
ATOM 1103 O O . ARG A 1 138 ? -1.905 18.427 -7.930 1.00 74.56 138 ARG A O 1
ATOM 1110 N N . ASP A 1 139 ? -1.118 16.646 -9.056 1.00 66.12 139 ASP A N 1
ATOM 1111 C CA . ASP A 1 139 ? -2.027 15.669 -8.436 1.00 66.12 139 ASP A CA 1
ATOM 1112 C C . ASP A 1 139 ? -1.768 15.509 -6.929 1.00 66.12 139 ASP A C 1
ATOM 1114 O O . ASP A 1 139 ? -2.682 15.190 -6.170 1.00 66.12 139 ASP A O 1
ATOM 1118 N N . TRP A 1 140 ? -0.549 15.791 -6.462 1.00 62.69 140 TRP A N 1
ATOM 1119 C CA . TRP A 1 140 ? -0.198 15.756 -5.037 1.00 62.69 140 TRP A CA 1
ATOM 1120 C C . TRP A 1 140 ? -0.494 17.075 -4.305 1.00 62.69 140 TRP A C 1
ATOM 1122 O O . TRP A 1 140 ? -0.508 17.096 -3.075 1.00 62.69 140 TRP A O 1
ATOM 1132 N N . ARG A 1 141 ? -0.754 18.182 -5.026 1.00 64.44 141 ARG A N 1
ATOM 1133 C CA . ARG A 1 141 ? -1.009 19.502 -4.410 1.00 64.44 141 ARG A CA 1
ATOM 1134 C C . ARG A 1 141 ? -2.337 19.564 -3.670 1.00 64.44 141 ARG A C 1
ATOM 1136 O O . ARG A 1 141 ? -2.406 20.145 -2.590 1.00 64.44 141 ARG A O 1
ATOM 1143 N N . THR A 1 142 ? -3.395 18.997 -4.241 1.00 64.44 142 THR A N 1
ATOM 1144 C CA . THR A 1 142 ? -4.703 18.945 -3.583 1.00 64.44 142 THR A CA 1
ATOM 1145 C C . THR A 1 142 ? -4.900 17.596 -2.918 1.00 64.44 142 THR A C 1
ATOM 1147 O O . THR A 1 142 ? -4.820 16.546 -3.538 1.00 64.44 142 THR A O 1
ATOM 1150 N N . ARG A 1 143 ? -5.198 17.588 -1.624 1.00 64.94 143 ARG A N 1
ATOM 1151 C CA . ARG A 1 143 ? -5.358 16.328 -0.882 1.00 64.94 143 ARG A CA 1
ATOM 1152 C C . ARG A 1 143 ? -6.600 15.538 -1.327 1.00 64.94 143 ARG A C 1
ATOM 1154 O O . ARG A 1 143 ? -6.636 14.325 -1.184 1.00 64.94 143 ARG A O 1
ATOM 1161 N N . GLU A 1 144 ? -7.563 16.203 -1.968 1.00 66.31 144 GLU A N 1
ATOM 1162 C CA . GLU A 1 144 ? -8.703 15.571 -2.647 1.00 66.31 144 GLU A CA 1
ATOM 1163 C C . GLU A 1 144 ? -8.293 14.817 -3.933 1.00 66.31 144 GLU A C 1
ATOM 1165 O O . GLU A 1 144 ? -8.941 13.836 -4.291 1.00 66.31 144 GLU A O 1
ATOM 1170 N N . SER A 1 145 ? -7.196 15.186 -4.619 1.00 65.44 145 SER A N 1
ATOM 1171 C CA . SER A 1 145 ? -6.713 14.405 -5.776 1.00 65.44 145 SER A CA 1
ATOM 1172 C C . SER A 1 145 ? -6.024 13.100 -5.392 1.00 65.44 145 SER A C 1
ATOM 1174 O O . SER A 1 145 ? -6.071 12.167 -6.188 1.00 65.44 145 SER A O 1
ATOM 1176 N N . LEU A 1 146 ? -5.496 12.965 -4.170 1.00 65.25 146 LEU A N 1
ATOM 1177 C CA . LEU A 1 146 ? -5.043 11.662 -3.658 1.00 65.25 146 LEU A CA 1
ATOM 1178 C C . LEU A 1 146 ? -6.188 10.642 -3.642 1.00 65.25 146 LEU A C 1
ATOM 1180 O O . LEU A 1 146 ? -5.996 9.490 -4.021 1.00 65.25 146 LEU A O 1
ATOM 1184 N N . LEU A 1 147 ? -7.399 11.084 -3.287 1.00 71.81 147 LEU A N 1
ATOM 1185 C CA . LEU A 1 147 ? -8.600 10.251 -3.345 1.00 71.81 147 LEU A CA 1
ATOM 1186 C C . LEU A 1 147 ? -9.100 10.013 -4.776 1.00 71.81 147 LEU A C 1
ATOM 1188 O O . LEU A 1 147 ? -9.808 9.040 -5.002 1.00 71.81 147 LEU A O 1
ATOM 1192 N N . ARG A 1 148 ? -8.731 10.847 -5.759 1.00 72.25 148 ARG A N 1
ATOM 1193 C CA . ARG A 1 148 ? -8.998 10.543 -7.178 1.00 72.25 148 ARG A CA 1
ATOM 1194 C C . ARG A 1 148 ? -8.116 9.406 -7.689 1.00 72.25 148 ARG A C 1
ATOM 1196 O O . ARG A 1 148 ? -8.584 8.594 -8.477 1.00 72.25 148 ARG A O 1
ATOM 1203 N N . LEU A 1 149 ? -6.863 9.352 -7.237 1.00 70.38 149 LEU A N 1
ATOM 1204 C CA . LEU A 1 149 ? -5.917 8.298 -7.611 1.00 70.38 149 LEU A CA 1
ATOM 1205 C C . LEU A 1 149 ? -6.218 6.979 -6.888 1.00 70.38 149 LEU A C 1
ATOM 1207 O O . LEU A 1 149 ? -6.178 5.922 -7.512 1.00 70.38 149 LEU A O 1
ATOM 1211 N N . TRP A 1 150 ? -6.567 7.043 -5.600 1.00 78.50 150 TRP A N 1
ATOM 1212 C CA . TRP A 1 150 ? -6.913 5.870 -4.794 1.00 78.50 150 TRP A CA 1
ATOM 1213 C C . TRP A 1 150 ? -8.183 6.101 -3.966 1.00 78.50 150 TRP A C 1
ATOM 1215 O O . TRP A 1 150 ? -8.112 6.302 -2.749 1.00 78.50 150 TRP A O 1
ATOM 1225 N N . PRO A 1 151 ? -9.372 6.043 -4.594 1.00 82.50 151 PRO A N 1
ATOM 1226 C CA . PRO A 1 151 ? -10.637 6.327 -3.916 1.00 82.50 151 PRO A CA 1
ATOM 1227 C C . PRO A 1 151 ? -10.953 5.349 -2.785 1.00 82.50 151 PRO A C 1
ATOM 1229 O O . PRO A 1 151 ? -11.673 5.716 -1.858 1.00 82.50 151 PRO A O 1
ATOM 1232 N N . SER A 1 152 ? -10.392 4.139 -2.830 1.00 87.31 152 SER A N 1
ATOM 1233 C CA . SER A 1 152 ? -10.548 3.095 -1.817 1.00 87.31 152 SER A CA 1
ATOM 1234 C C . SER A 1 152 ? -9.495 3.130 -0.703 1.00 87.31 152 SER A C 1
ATOM 1236 O O . SER A 1 152 ? -9.521 2.283 0.189 1.00 87.31 152 SER A O 1
ATOM 1238 N N . TYR A 1 153 ? -8.558 4.084 -0.711 1.00 89.31 153 TYR A N 1
ATOM 1239 C CA . TYR A 1 153 ? -7.479 4.104 0.275 1.00 89.31 153 TYR A CA 1
ATOM 1240 C C . TYR A 1 153 ? -7.953 4.667 1.622 1.00 89.31 153 TYR A C 1
ATOM 1242 O O . TYR A 1 153 ? -8.008 5.879 1.844 1.00 89.31 153 TYR A O 1
ATOM 1250 N N . ALA A 1 154 ? -8.304 3.762 2.540 1.00 91.56 154 ALA A N 1
ATOM 1251 C CA . ALA A 1 154 ? -8.905 4.092 3.832 1.00 91.56 154 ALA A CA 1
ATOM 1252 C C . ALA A 1 154 ? -8.068 5.075 4.671 1.00 91.56 154 ALA A C 1
ATOM 1254 O O . ALA A 1 154 ? -8.610 6.030 5.227 1.00 91.56 154 ALA A O 1
ATOM 1255 N N . SER A 1 155 ? -6.744 4.902 4.721 1.00 90.69 155 SER A N 1
ATOM 1256 C CA . SER A 1 155 ? -5.871 5.779 5.510 1.00 90.69 155 SER A CA 1
ATOM 1257 C C . SER A 1 155 ? -5.799 7.204 4.953 1.00 90.69 155 SER A C 1
ATOM 1259 O O . SER A 1 155 ? -5.715 8.153 5.732 1.00 90.69 155 SER A O 1
ATOM 1261 N N . ALA A 1 156 ? -5.913 7.391 3.631 1.00 88.75 156 ALA A N 1
ATOM 1262 C CA . ALA A 1 156 ? -6.021 8.731 3.049 1.00 88.75 156 ALA A CA 1
ATOM 1263 C C . ALA A 1 156 ? -7.334 9.419 3.430 1.00 88.75 156 ALA A C 1
ATOM 1265 O O . ALA A 1 156 ? -7.312 10.594 3.790 1.00 88.75 156 ALA A O 1
ATOM 1266 N N . HIS A 1 157 ? -8.458 8.694 3.422 1.00 91.69 157 HIS A N 1
ATOM 1267 C CA . HIS A 1 157 ? -9.727 9.222 3.931 1.00 91.69 157 HIS A CA 1
ATOM 1268 C C . HIS A 1 157 ? -9.626 9.599 5.415 1.00 91.69 157 HIS A C 1
ATOM 1270 O O . HIS A 1 157 ? -10.024 10.699 5.785 1.00 91.69 157 HIS A O 1
ATOM 1276 N N . ASN A 1 158 ? -9.020 8.758 6.259 1.00 93.44 158 ASN A N 1
ATOM 1277 C CA . ASN A 1 158 ? -8.791 9.084 7.672 1.00 93.44 158 ASN A CA 1
ATOM 1278 C C . ASN A 1 158 ? -7.963 10.371 7.845 1.00 93.44 158 ASN A C 1
ATOM 1280 O O . ASN A 1 158 ? -8.360 11.271 8.581 1.00 93.44 158 ASN A O 1
ATOM 1284 N N . ASN A 1 159 ? -6.839 10.485 7.136 1.00 90.75 159 ASN A N 1
ATOM 1285 C CA . ASN A 1 159 ? -5.965 11.656 7.229 1.00 90.75 159 ASN A CA 1
ATOM 1286 C C . ASN A 1 159 ? -6.629 12.922 6.671 1.00 90.75 159 ASN A C 1
ATOM 1288 O O . ASN A 1 159 ? -6.402 14.019 7.172 1.00 90.75 159 ASN A O 1
ATOM 1292 N N . LEU A 1 160 ? -7.470 12.798 5.642 1.00 88.69 160 LEU A N 1
ATOM 1293 C CA . LEU A 1 160 ? -8.248 13.930 5.154 1.00 88.69 160 LEU A CA 1
ATOM 1294 C C . LEU A 1 160 ? -9.303 14.350 6.184 1.00 88.69 160 LEU A C 1
ATOM 1296 O O . LEU A 1 160 ? -9.448 15.541 6.445 1.00 88.69 160 LEU A O 1
ATOM 1300 N N . GLY A 1 161 ? -9.978 13.386 6.818 1.00 91.44 161 GLY A N 1
ATOM 1301 C CA . GLY A 1 161 ? -10.947 13.625 7.887 1.00 91.44 161 GLY A CA 1
ATOM 1302 C C . GLY A 1 161 ? -10.368 14.426 9.055 1.00 91.44 161 GLY A C 1
ATOM 1303 O O . GLY A 1 161 ? -10.993 15.387 9.501 1.00 91.44 161 GLY A O 1
ATOM 1304 N N . THR A 1 162 ? -9.151 14.104 9.506 1.00 90.69 162 THR A N 1
ATOM 1305 C CA . THR A 1 162 ? -8.488 14.859 10.585 1.00 90.69 162 THR A CA 1
ATOM 1306 C C . THR A 1 162 ? -8.163 16.298 10.181 1.00 90.69 162 THR A C 1
ATOM 1308 O O . THR A 1 162 ? -8.308 17.205 10.999 1.00 90.69 162 THR A O 1
ATOM 1311 N N . LEU A 1 163 ? -7.798 16.536 8.918 1.00 87.38 163 LEU A N 1
ATOM 1312 C CA . LEU A 1 163 ? -7.528 17.877 8.388 1.00 87.38 163 LEU A CA 1
ATOM 1313 C C . LEU A 1 163 ? -8.798 18.717 8.218 1.00 87.38 163 LEU A C 1
ATOM 1315 O O . LEU A 1 163 ? -8.777 19.924 8.443 1.00 87.38 163 LEU A O 1
ATOM 1319 N N . VAL A 1 164 ? -9.911 18.093 7.826 1.00 87.38 164 VAL A N 1
ATOM 1320 C CA . VAL A 1 164 ? -11.184 18.787 7.576 1.00 87.38 164 VAL A CA 1
ATOM 1321 C C . VAL A 1 164 ? -12.111 18.814 8.796 1.00 87.38 164 VAL A C 1
ATOM 1323 O O . VAL A 1 164 ? -13.289 19.159 8.662 1.00 87.38 164 VAL A O 1
ATOM 1326 N N . MET A 1 165 ? -11.589 18.494 9.985 1.00 83.25 165 MET A N 1
ATOM 1327 C CA . MET A 1 165 ? -12.333 18.392 11.249 1.00 83.25 165 MET A CA 1
ATOM 1328 C C . MET A 1 165 ? -13.147 19.651 11.579 1.00 83.25 165 MET A C 1
ATOM 1330 O O . MET A 1 165 ? -14.272 19.537 12.059 1.00 83.25 165 MET A O 1
ATOM 1334 N N . ALA A 1 166 ? -12.627 20.838 11.256 1.00 80.19 166 ALA A N 1
ATOM 1335 C CA . ALA A 1 166 ? -13.311 22.116 11.479 1.00 80.19 166 ALA A CA 1
ATOM 1336 C C . ALA A 1 166 ? -14.445 22.406 10.475 1.00 80.19 166 ALA A C 1
ATOM 1338 O O . ALA A 1 166 ? -15.335 23.196 10.760 1.00 80.19 166 ALA A O 1
ATOM 1339 N N . SER A 1 167 ? -14.436 21.765 9.302 1.00 77.62 167 SER A N 1
ATOM 1340 C CA . SER A 1 167 ? -15.364 22.070 8.198 1.00 77.62 167 SER A CA 1
ATOM 1341 C C . SER A 1 167 ? -16.630 21.201 8.178 1.00 77.62 167 SER A C 1
ATOM 1343 O O . SER A 1 167 ? -17.351 21.182 7.185 1.00 77.62 167 SER A O 1
ATOM 1345 N N . GLY A 1 168 ? -16.873 20.398 9.220 1.00 79.06 168 GLY A N 1
ATOM 1346 C CA . GLY A 1 168 ? -18.037 19.504 9.321 1.00 79.06 168 GLY A CA 1
ATOM 1347 C C . GLY A 1 168 ? -18.008 18.265 8.407 1.00 79.06 168 GLY A C 1
ATOM 1348 O O . GLY A 1 168 ? -18.700 17.291 8.695 1.00 79.06 168 GLY A O 1
ATOM 1349 N N . ARG A 1 169 ? -17.156 18.242 7.368 1.00 88.00 169 ARG A N 1
ATOM 1350 C CA . ARG A 1 169 ? -17.001 17.128 6.406 1.00 88.00 169 ARG A CA 1
ATOM 1351 C C . ARG A 1 169 ? -16.217 15.917 6.934 1.00 88.00 169 ARG A C 1
ATOM 1353 O O . ARG A 1 169 ? -16.162 14.888 6.267 1.00 88.00 169 ARG A O 1
ATOM 1360 N N . ALA A 1 170 ? -15.614 16.006 8.118 1.00 92.62 170 ALA A N 1
ATOM 1361 C CA . ALA A 1 170 ? -14.773 14.937 8.662 1.00 92.62 170 ALA A CA 1
ATOM 1362 C C . ALA A 1 170 ? -15.509 13.607 8.869 1.00 92.62 170 ALA A C 1
ATOM 1364 O O . ALA A 1 170 ? -14.947 12.550 8.595 1.00 92.62 170 ALA A O 1
ATOM 1365 N N . GLU A 1 171 ? -16.780 13.657 9.278 1.00 94.94 171 GLU A N 1
ATOM 1366 C CA . GLU A 1 171 ? -17.607 12.460 9.485 1.00 94.94 171 GLU A CA 1
ATOM 1367 C C . GLU A 1 171 ? -17.724 11.636 8.201 1.00 94.94 171 GLU A C 1
ATOM 1369 O O . GLU A 1 171 ? -17.509 10.428 8.222 1.00 94.94 171 GLU A O 1
ATOM 1374 N N . HIS A 1 172 ? -17.958 12.300 7.064 1.00 94.25 172 HIS A N 1
ATOM 1375 C CA . HIS A 1 172 ? -18.014 11.644 5.761 1.00 94.25 172 HIS A CA 1
ATOM 1376 C C . HIS A 1 172 ? -16.718 10.883 5.458 1.00 94.25 172 HIS A C 1
ATOM 1378 O O . HIS A 1 172 ? -16.766 9.714 5.080 1.00 94.25 172 HIS A O 1
ATOM 1384 N N . HIS A 1 173 ? -15.562 11.518 5.655 1.00 93.81 173 HIS A N 1
ATOM 1385 C CA . HIS A 1 173 ? -14.275 10.898 5.352 1.00 93.81 173 HIS A CA 1
ATOM 1386 C C . HIS A 1 173 ? -13.937 9.742 6.297 1.00 93.81 173 HIS A C 1
ATOM 1388 O O . HIS A 1 173 ? -13.496 8.695 5.831 1.00 93.81 173 HIS A O 1
ATOM 1394 N N . PHE A 1 174 ? -14.210 9.854 7.597 1.00 96.06 174 PHE A N 1
ATOM 1395 C CA . PHE A 1 174 ? -14.028 8.715 8.500 1.00 96.06 174 PHE A CA 1
ATOM 1396 C C . PHE A 1 174 ? -14.957 7.547 8.145 1.00 96.06 174 PHE A C 1
ATOM 1398 O O . PHE A 1 174 ? -14.515 6.401 8.132 1.00 96.06 174 PHE A O 1
ATOM 1405 N N . LEU A 1 175 ? -16.209 7.816 7.761 1.00 96.50 175 LEU A N 1
ATOM 1406 C CA . LEU A 1 175 ? -17.128 6.775 7.296 1.00 96.50 175 LEU A CA 1
ATOM 1407 C C . LEU A 1 175 ? -16.678 6.143 5.970 1.00 96.50 175 LEU A C 1
ATOM 1409 O O . LEU A 1 175 ? -16.813 4.933 5.810 1.00 96.50 175 LEU A O 1
ATOM 1413 N N . GLN A 1 176 ? -16.096 6.907 5.037 1.00 95.12 176 GLN A N 1
ATOM 1414 C CA . GLN A 1 176 ? -15.480 6.327 3.837 1.00 95.12 176 GLN A CA 1
ATOM 1415 C C . GLN A 1 176 ? -14.267 5.459 4.189 1.00 95.12 176 GLN A C 1
ATOM 1417 O O . GLN A 1 176 ? -14.137 4.362 3.650 1.00 95.12 176 GLN A O 1
ATOM 1422 N N . ALA A 1 177 ? -13.416 5.889 5.127 1.00 95.88 177 ALA A N 1
ATOM 1423 C CA . ALA A 1 177 ? -12.306 5.068 5.605 1.00 95.88 177 ALA A CA 1
ATOM 1424 C C . ALA A 1 177 ? -12.806 3.716 6.141 1.00 95.88 177 ALA A C 1
ATOM 1426 O O . ALA A 1 177 ? -12.283 2.675 5.751 1.00 95.88 177 ALA A O 1
ATOM 1427 N N . LEU A 1 178 ? -13.877 3.729 6.940 1.00 96.75 178 LEU A N 1
ATOM 1428 C CA . LEU A 1 178 ? -14.509 2.525 7.487 1.00 96.75 178 LEU A CA 1
ATOM 1429 C C . LEU A 1 178 ? -15.276 1.694 6.449 1.00 96.75 178 LEU A C 1
ATOM 1431 O O . LEU A 1 178 ? -15.404 0.480 6.600 1.00 96.75 178 LEU A O 1
ATOM 1435 N N . LYS A 1 179 ? -15.772 2.318 5.376 1.00 97.12 179 LYS A N 1
ATOM 1436 C CA . LYS A 1 179 ? -16.382 1.612 4.244 1.00 97.12 179 LYS A CA 1
ATOM 1437 C C . LYS A 1 179 ? -15.353 0.745 3.518 1.00 97.12 179 LYS A C 1
ATOM 1439 O O . LYS A 1 179 ? -15.669 -0.389 3.172 1.00 97.12 179 LYS A O 1
ATOM 1444 N N . TYR A 1 180 ? -14.153 1.276 3.282 1.00 94.44 180 TYR A N 1
ATOM 1445 C CA . TYR A 1 180 ? -13.094 0.560 2.563 1.00 94.44 180 TYR A CA 1
ATOM 1446 C C . TYR A 1 180 ? -12.252 -0.345 3.463 1.00 94.44 180 TYR A C 1
ATOM 1448 O O . TYR A 1 180 ? -11.778 -1.381 3.009 1.00 94.44 180 TYR A O 1
ATOM 1456 N N . ASN A 1 181 ? -12.091 0.012 4.736 1.00 96.25 181 ASN A N 1
ATOM 1457 C CA . ASN A 1 181 ? -11.487 -0.843 5.746 1.00 96.25 181 ASN A CA 1
ATOM 1458 C C . ASN A 1 181 ? -12.291 -0.754 7.049 1.00 96.25 181 ASN A C 1
ATOM 1460 O O . ASN A 1 181 ? -12.113 0.165 7.850 1.00 96.25 181 ASN A O 1
ATOM 1464 N N . ARG A 1 182 ? -13.152 -1.753 7.271 1.00 96.56 182 ARG A N 1
ATOM 1465 C CA . ARG A 1 182 ? -14.026 -1.846 8.453 1.00 96.56 182 ARG A CA 1
ATOM 1466 C C . ARG A 1 182 ? -13.266 -1.921 9.777 1.00 96.56 182 ARG A C 1
ATOM 1468 O O . ARG A 1 182 ? -13.810 -1.514 10.804 1.00 96.56 182 ARG A O 1
ATOM 1475 N N . ASP A 1 183 ? -12.018 -2.375 9.739 1.00 96.94 183 ASP A N 1
ATOM 1476 C CA . ASP A 1 183 ? -11.166 -2.591 10.907 1.00 96.94 183 ASP A CA 1
ATOM 1477 C C . ASP A 1 183 ? -10.084 -1.506 11.047 1.00 96.94 183 ASP A C 1
ATOM 1479 O O . ASP A 1 183 ? -9.093 -1.670 11.754 1.00 96.94 183 ASP A O 1
ATOM 1483 N N . HIS A 1 184 ? -10.268 -0.352 10.396 1.00 96.94 184 HIS A N 1
ATOM 1484 C CA . HIS A 1 184 ? -9.327 0.761 10.475 1.00 96.94 184 HIS A CA 1
ATOM 1485 C C . HIS A 1 184 ? -9.380 1.456 11.851 1.00 96.94 184 HIS A C 1
ATOM 1487 O O . HIS A 1 184 ? -10.136 2.410 12.056 1.00 96.94 184 HIS A O 1
ATOM 1493 N N . VAL A 1 185 ? -8.529 1.010 12.780 1.00 97.06 185 VAL A N 1
ATOM 1494 C CA . VAL A 1 185 ? -8.435 1.462 14.186 1.00 97.06 185 VAL A CA 1
ATOM 1495 C C . VAL A 1 185 ? -8.459 2.989 14.321 1.00 97.06 185 VAL A C 1
ATOM 1497 O O . VAL A 1 185 ? -9.341 3.554 14.968 1.00 97.06 185 VAL A O 1
ATOM 1500 N N . ASN A 1 186 ? -7.564 3.685 13.612 1.00 96.31 186 ASN A N 1
ATOM 1501 C CA . ASN A 1 186 ? -7.463 5.147 13.672 1.00 96.31 186 ASN A CA 1
ATOM 1502 C C . ASN A 1 186 ? -8.733 5.872 13.192 1.00 96.31 186 ASN A C 1
ATOM 1504 O O . ASN A 1 186 ? -9.022 6.970 13.661 1.00 96.31 186 ASN A O 1
ATOM 1508 N N . ALA A 1 187 ? -9.506 5.268 12.282 1.00 96.69 187 ALA A N 1
ATOM 1509 C CA . ALA A 1 187 ? -10.733 5.887 11.780 1.00 96.69 187 ALA A CA 1
ATOM 1510 C C . ALA A 1 187 ? -11.860 5.758 12.810 1.00 96.69 187 ALA A C 1
ATOM 1512 O O . ALA A 1 187 ? -12.573 6.732 13.033 1.00 96.69 187 ALA A O 1
ATOM 1513 N N . HIS A 1 188 ? -11.960 4.612 13.499 1.00 98.06 188 HIS A N 1
ATOM 1514 C CA . HIS A 1 188 ? -12.848 4.447 14.657 1.00 98.06 188 HIS A CA 1
ATOM 1515 C C . HIS A 1 188 ? -12.502 5.442 15.769 1.00 98.06 188 HIS A C 1
ATOM 1517 O O . HIS A 1 188 ? -13.374 6.174 16.230 1.00 98.06 188 HIS A O 1
ATOM 1523 N N . TYR A 1 189 ? -11.224 5.547 16.147 1.00 97.75 189 TYR A N 1
ATOM 1524 C CA . TYR A 1 189 ? -10.768 6.502 17.164 1.00 97.75 189 TYR A CA 1
ATOM 1525 C C . TYR A 1 189 ? -11.083 7.961 16.796 1.00 97.75 189 TYR A C 1
ATOM 1527 O O . TYR A 1 189 ? -11.658 8.705 17.593 1.00 97.75 189 TYR A O 1
ATOM 1535 N N . ASN A 1 190 ? -10.753 8.387 15.575 1.00 96.88 190 ASN A N 1
ATOM 1536 C CA . ASN A 1 190 ? -10.989 9.765 15.149 1.00 96.88 190 ASN A CA 1
ATOM 1537 C C . ASN A 1 190 ? -12.483 10.088 14.997 1.00 96.88 190 ASN A C 1
ATOM 1539 O O . ASN A 1 190 ? -12.911 11.192 15.345 1.00 96.88 190 ASN A O 1
ATOM 1543 N N . LEU A 1 191 ? -13.289 9.126 14.539 1.00 96.56 191 LEU A N 1
ATOM 1544 C CA . LEU A 1 191 ? -14.740 9.268 14.479 1.00 96.56 191 LEU A CA 1
ATOM 1545 C C . LEU A 1 191 ? -15.352 9.361 15.883 1.00 96.56 191 LEU A C 1
ATOM 1547 O O . LEU A 1 191 ? -16.221 10.202 16.106 1.00 96.56 191 LEU A O 1
ATOM 1551 N N . ALA A 1 192 ? -14.846 8.592 16.852 1.00 96.69 192 ALA A N 1
ATOM 1552 C CA . ALA A 1 192 ? -15.256 8.717 18.247 1.00 96.69 192 ALA A CA 1
ATOM 1553 C C . ALA A 1 192 ? -14.986 10.115 18.813 1.00 96.69 192 ALA A C 1
ATOM 1555 O O . ALA A 1 192 ? -15.870 10.726 19.414 1.00 96.69 192 ALA A O 1
ATOM 1556 N N . LYS A 1 193 ? -13.786 10.659 18.575 1.00 94.94 193 LYS A N 1
ATOM 1557 C CA . LYS A 1 193 ? -13.435 12.027 18.992 1.00 94.94 193 LYS A CA 1
ATOM 1558 C C . LYS A 1 193 ? -14.346 13.067 18.365 1.00 94.94 193 LYS A C 1
ATOM 1560 O O . LYS A 1 193 ? -14.748 14.020 19.033 1.00 94.94 193 LYS A O 1
ATOM 1565 N N . LEU A 1 194 ? -14.673 12.891 17.086 1.00 94.69 194 LEU A N 1
ATOM 1566 C CA . LEU A 1 194 ? -15.605 13.764 16.388 1.00 94.69 194 LEU A CA 1
ATOM 1567 C C . LEU A 1 194 ? -17.005 13.696 17.013 1.00 94.69 194 LEU A C 1
ATOM 1569 O O . LEU A 1 194 ? -17.604 14.739 17.268 1.00 94.69 194 LEU A O 1
ATOM 1573 N N . TYR A 1 195 ? -17.511 12.497 17.306 1.00 95.38 195 TYR A N 1
ATOM 1574 C CA . TYR A 1 195 ? -18.813 12.310 17.948 1.00 95.38 195 TYR A CA 1
ATOM 1575 C C . TYR A 1 195 ? -18.867 12.869 19.363 1.00 95.38 195 TYR A C 1
ATOM 1577 O O . TYR A 1 195 ? -19.832 13.556 19.692 1.00 95.38 195 TYR A O 1
ATOM 1585 N N . ARG A 1 196 ? -17.806 12.697 20.156 1.00 93.12 196 ARG A N 1
ATOM 1586 C CA . ARG A 1 196 ? -17.681 13.332 21.472 1.00 93.12 196 ARG A CA 1
ATOM 1587 C C . ARG A 1 196 ? -17.795 14.852 21.371 1.00 93.12 196 ARG A C 1
ATOM 1589 O O . ARG A 1 196 ? -18.593 15.448 22.084 1.00 93.12 196 ARG A O 1
ATOM 1596 N N . LYS A 1 197 ? -17.058 15.483 20.445 1.00 91.44 197 LYS A N 1
ATOM 1597 C CA . LYS A 1 197 ? -17.141 16.938 20.205 1.00 91.44 197 LYS A CA 1
ATOM 1598 C C . LYS A 1 197 ? -18.533 17.397 19.760 1.00 91.44 197 LYS A C 1
ATOM 1600 O O . LYS A 1 197 ? -18.921 18.517 20.062 1.00 91.44 197 LYS A O 1
ATOM 1605 N N . LYS A 1 198 ? -19.279 16.541 19.057 1.00 92.56 198 LYS A N 1
ATOM 1606 C CA . LYS A 1 198 ? -20.675 16.778 18.652 1.00 92.56 198 LYS A CA 1
ATOM 1607 C C . LYS A 1 198 ? -21.705 16.386 19.726 1.00 92.56 198 LYS A C 1
ATOM 1609 O O . LYS A 1 198 ? -22.892 16.361 19.425 1.00 92.56 198 LYS A O 1
ATOM 1614 N N . ASN A 1 199 ? -21.273 16.041 20.941 1.00 93.12 199 ASN A N 1
ATOM 1615 C CA . ASN A 1 199 ? -22.118 15.552 22.036 1.00 93.12 199 ASN A CA 1
ATOM 1616 C C . ASN A 1 199 ? -22.927 14.270 21.715 1.00 93.12 199 ASN A C 1
ATOM 1618 O O . ASN A 1 199 ? -23.931 13.968 22.356 1.00 93.12 199 ASN A O 1
ATOM 1622 N N . ARG A 1 200 ? -22.488 13.479 20.728 1.00 95.38 200 ARG A N 1
ATOM 1623 C CA . ARG A 1 200 ? -23.065 12.171 20.366 1.00 95.38 200 ARG A CA 1
ATOM 1624 C C . ARG A 1 200 ? -22.370 11.065 21.159 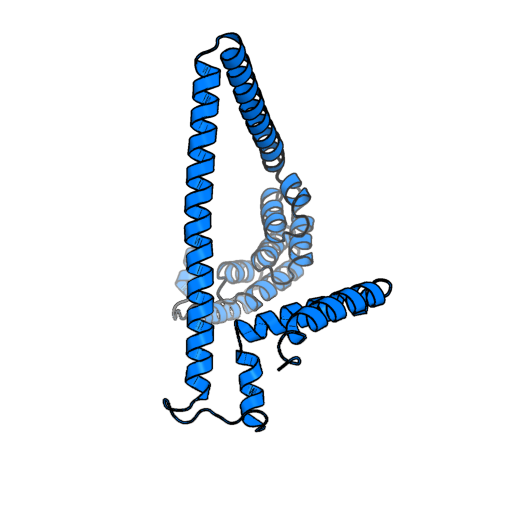1.00 95.38 200 ARG A C 1
ATOM 1626 O O . ARG A 1 200 ? -21.591 10.284 20.615 1.00 95.38 200 ARG A O 1
ATOM 1633 N N . ILE A 1 201 ? -22.615 11.037 22.467 1.00 94.88 201 ILE A N 1
ATOM 1634 C CA . ILE A 1 201 ? -21.851 10.199 23.403 1.00 94.88 201 ILE A CA 1
ATOM 1635 C C . ILE A 1 201 ? -22.019 8.699 23.123 1.00 94.88 201 ILE A C 1
ATOM 1637 O O . ILE A 1 201 ? -21.024 7.982 23.064 1.00 94.88 201 ILE A O 1
ATOM 1641 N N . ALA A 1 202 ? -23.241 8.232 22.858 1.00 95.25 202 ALA A N 1
ATOM 1642 C CA . ALA A 1 202 ? -23.500 6.820 22.558 1.00 95.25 202 ALA A CA 1
ATOM 1643 C C . ALA A 1 202 ? -22.723 6.320 21.323 1.00 95.25 202 ALA A C 1
ATOM 1645 O O . ALA A 1 202 ? -22.131 5.239 21.344 1.00 95.25 202 ALA A O 1
ATOM 1646 N N . ASP A 1 203 ? -22.665 7.129 20.261 1.00 95.88 203 ASP A N 1
ATOM 1647 C CA . ASP A 1 203 ? -21.906 6.788 19.056 1.00 95.88 203 ASP A CA 1
ATOM 1648 C C . ASP A 1 203 ? -20.395 6.805 19.318 1.00 95.88 203 ASP A C 1
ATOM 1650 O O . ASP A 1 203 ? -19.668 5.946 18.815 1.00 95.88 203 ASP A O 1
ATOM 1654 N N . ALA A 1 204 ? -19.914 7.759 20.123 1.00 96.62 204 ALA A N 1
ATOM 1655 C CA . ALA A 1 204 ? -18.512 7.830 20.517 1.00 96.62 204 ALA A CA 1
ATOM 1656 C C . ALA A 1 204 ? -18.080 6.572 21.285 1.00 96.62 204 ALA A C 1
ATOM 1658 O O . ALA A 1 204 ? -17.064 5.973 20.932 1.00 96.62 204 ALA A O 1
ATOM 1659 N N . LEU A 1 205 ? -18.879 6.133 22.265 1.00 95.69 205 LEU A N 1
ATOM 1660 C CA . LEU A 1 205 ? -18.639 4.905 23.031 1.00 95.69 205 LEU A CA 1
ATOM 1661 C C . LEU A 1 205 ? -18.505 3.691 22.108 1.00 95.69 205 LEU A C 1
ATOM 1663 O O . LEU A 1 205 ? -17.496 2.992 22.157 1.00 95.69 205 LEU A O 1
ATOM 1667 N N . LYS A 1 206 ? -19.459 3.502 21.189 1.00 96.62 206 LYS A N 1
ATOM 1668 C CA . LYS A 1 206 ? -19.448 2.380 20.238 1.00 96.62 206 LYS A CA 1
ATOM 1669 C C . LYS A 1 206 ? -18.179 2.347 19.380 1.00 96.62 206 LYS A C 1
ATOM 1671 O O . LYS A 1 206 ? -17.622 1.279 19.123 1.00 96.62 206 LYS A O 1
ATOM 1676 N N . MET A 1 207 ? -17.718 3.507 18.913 1.00 97.50 207 MET A N 1
ATOM 1677 C CA . MET A 1 207 ? -16.501 3.600 18.101 1.00 97.50 207 MET A CA 1
ATOM 1678 C C . MET A 1 207 ? -15.231 3.348 18.933 1.00 97.50 207 MET A C 1
ATOM 1680 O O . MET A 1 207 ? -14.317 2.675 18.458 1.00 97.50 207 MET A O 1
ATOM 1684 N N . LEU A 1 208 ? -15.177 3.817 20.185 1.00 96.75 208 LEU A N 1
ATOM 1685 C CA . LEU A 1 208 ? -14.057 3.549 21.100 1.00 96.75 208 LEU A CA 1
ATOM 1686 C C . LEU A 1 208 ? -13.975 2.075 21.489 1.00 96.75 208 LEU A C 1
ATOM 1688 O O . LEU A 1 208 ? -12.892 1.497 21.465 1.00 96.75 208 LEU A O 1
ATOM 1692 N N . GLU A 1 209 ? -15.110 1.445 21.780 1.00 95.44 209 GLU A N 1
ATOM 1693 C CA . GLU A 1 209 ? -15.180 0.010 22.053 1.00 95.44 209 GLU A CA 1
ATOM 1694 C C . GLU A 1 209 ? -14.690 -0.808 20.858 1.00 95.44 209 GLU A C 1
ATOM 1696 O O . GLU A 1 209 ? -13.920 -1.754 21.040 1.00 95.44 209 GLU A O 1
ATOM 1701 N N . ARG A 1 210 ? -15.064 -0.422 19.628 1.00 97.31 210 ARG A N 1
ATOM 1702 C CA . ARG A 1 210 ? -14.556 -1.079 18.418 1.00 97.31 210 ARG A CA 1
ATOM 1703 C C . ARG A 1 210 ? -13.053 -0.872 18.244 1.00 97.31 210 ARG A C 1
ATOM 1705 O O . ARG A 1 210 ? -12.364 -1.831 17.913 1.00 97.31 210 ARG A O 1
ATOM 1712 N N . CYS A 1 211 ? -12.549 0.336 18.493 1.00 96.31 211 CYS A N 1
ATOM 1713 C CA . CYS A 1 211 ? -11.117 0.642 18.465 1.00 96.31 211 CYS A CA 1
ATOM 1714 C C . CYS A 1 211 ? -10.335 -0.266 19.431 1.00 96.31 211 CYS A C 1
ATOM 1716 O O . CYS A 1 211 ? -9.399 -0.942 19.018 1.00 96.31 211 CYS A O 1
ATOM 1718 N N . ILE A 1 212 ? -10.797 -0.372 20.680 1.00 95.44 212 ILE A N 1
ATOM 1719 C CA . ILE A 1 212 ? -10.192 -1.214 21.722 1.00 95.44 212 ILE A CA 1
ATOM 1720 C C . ILE A 1 212 ? -10.297 -2.709 21.390 1.00 95.44 212 ILE A C 1
ATOM 1722 O O . ILE A 1 212 ? -9.389 -3.475 21.695 1.00 95.44 212 ILE A O 1
ATOM 1726 N N . ALA A 1 213 ? -11.404 -3.149 20.789 1.00 96.19 213 ALA A N 1
ATOM 1727 C CA . ALA A 1 213 ? -11.566 -4.544 20.384 1.00 96.19 213 ALA A CA 1
ATOM 1728 C C . ALA A 1 213 ? -10.591 -4.944 19.265 1.00 96.19 213 ALA A C 1
ATOM 1730 O O . ALA A 1 213 ? -10.144 -6.086 19.231 1.00 96.19 213 ALA A O 1
ATOM 1731 N N . LEU A 1 214 ? -10.280 -4.015 18.356 1.00 96.00 214 LEU A N 1
ATOM 1732 C CA . LEU A 1 214 ? -9.342 -4.231 17.254 1.00 96.00 214 LEU A CA 1
ATOM 1733 C C . LEU A 1 214 ? -7.886 -4.114 17.706 1.00 96.00 214 LEU A C 1
ATOM 1735 O O . LEU A 1 214 ? -7.057 -4.936 17.327 1.00 96.00 214 LEU A O 1
ATOM 1739 N N . GLU A 1 215 ? -7.582 -3.116 18.533 1.00 95.25 215 GLU A N 1
ATOM 1740 C CA . GLU A 1 215 ? -6.243 -2.876 19.057 1.00 95.25 215 GLU A CA 1
ATOM 1741 C C . GLU A 1 215 ? -6.299 -2.659 20.577 1.00 95.25 215 GLU A C 1
ATOM 1743 O O . GLU A 1 215 ? -6.389 -1.525 21.059 1.00 95.25 215 GLU A O 1
ATOM 1748 N N . PRO A 1 216 ? -6.218 -3.747 21.370 1.00 93.12 216 PRO A N 1
ATOM 1749 C CA . PRO A 1 216 ? -6.355 -3.670 22.822 1.00 93.12 216 PRO A CA 1
ATOM 1750 C C . PRO A 1 216 ? -5.330 -2.775 23.509 1.00 93.12 216 PRO A C 1
ATOM 1752 O O . PRO A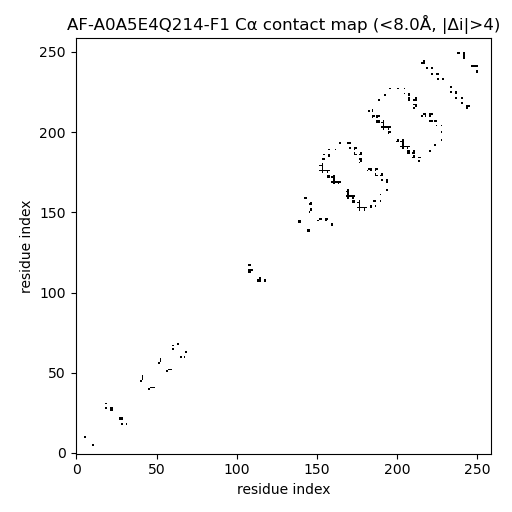 1 216 ? -5.631 -2.294 24.593 1.00 93.12 216 PRO A O 1
ATOM 1755 N N . ARG A 1 217 ? -4.161 -2.544 22.891 1.00 89.88 217 ARG A N 1
ATOM 1756 C CA . ARG A 1 217 ? -3.063 -1.694 23.391 1.00 89.88 217 ARG A CA 1
ATOM 1757 C C . ARG A 1 217 ? -3.164 -0.223 22.964 1.00 89.88 217 ARG A C 1
ATOM 1759 O O . ARG A 1 217 ? -2.269 0.555 23.280 1.00 89.88 217 ARG A O 1
ATOM 1766 N N . PHE A 1 218 ? -4.239 0.183 22.287 1.00 89.19 218 PHE A N 1
ATOM 1767 C CA . PHE A 1 218 ? -4.441 1.567 21.856 1.00 89.19 218 PHE A CA 1
ATOM 1768 C C . PHE A 1 218 ? -4.865 2.464 23.036 1.00 89.19 218 PHE A C 1
ATOM 1770 O O . PHE A 1 218 ? -6.047 2.753 23.245 1.00 89.19 218 PHE A O 1
ATOM 1777 N N . VAL A 1 219 ? -3.889 2.892 23.844 1.00 89.00 219 VAL A N 1
ATOM 1778 C CA . VAL A 1 219 ? -4.089 3.625 25.114 1.00 89.00 219 VAL A CA 1
ATOM 1779 C C . VAL A 1 219 ? -4.979 4.855 24.942 1.00 89.00 219 VAL A C 1
ATOM 1781 O O . VAL A 1 219 ? -5.868 5.104 25.754 1.00 89.00 219 VAL A O 1
ATOM 1784 N N . GLN A 1 220 ? -4.811 5.597 23.847 1.00 88.50 220 GLN A N 1
ATOM 1785 C CA . GLN A 1 220 ? -5.557 6.826 23.591 1.00 88.50 220 GLN A CA 1
ATOM 1786 C C . GLN A 1 220 ? -7.074 6.592 23.500 1.00 88.50 220 GLN A C 1
ATOM 1788 O O . GLN A 1 220 ? -7.842 7.492 23.838 1.00 88.50 220 GLN A O 1
ATOM 1793 N N . ALA A 1 221 ? -7.528 5.402 23.090 1.00 92.38 221 ALA A N 1
ATOM 1794 C CA . ALA A 1 221 ? -8.954 5.075 23.070 1.00 92.38 221 ALA A CA 1
ATOM 1795 C C . ALA A 1 221 ? -9.513 4.851 24.481 1.00 92.38 221 ALA A C 1
ATOM 1797 O O . ALA A 1 221 ? -10.634 5.272 24.748 1.00 92.38 221 ALA A O 1
ATOM 1798 N N . TYR A 1 222 ? -8.739 4.259 25.397 1.00 91.88 222 TYR A N 1
ATOM 1799 C CA . TYR A 1 222 ? -9.142 4.137 26.804 1.00 91.88 222 TYR A CA 1
ATOM 1800 C C . TYR A 1 222 ? -9.254 5.503 27.474 1.00 91.88 222 TYR A C 1
ATOM 1802 O O . TYR A 1 222 ? -10.185 5.728 28.241 1.00 91.88 222 TYR A O 1
ATOM 1810 N N . LEU A 1 223 ? -8.348 6.426 27.146 1.00 88.06 223 LEU A N 1
ATOM 1811 C CA . LEU A 1 223 ? -8.388 7.792 27.663 1.00 88.06 223 LEU A CA 1
ATOM 1812 C C . LEU A 1 223 ? -9.629 8.543 27.173 1.00 88.06 223 LEU A C 1
ATOM 1814 O O . LEU A 1 223 ? -10.365 9.106 27.977 1.00 88.06 223 LEU A O 1
ATOM 1818 N N . GLU A 1 224 ? -9.923 8.504 25.871 1.00 90.69 224 GLU A N 1
ATOM 1819 C CA . GLU A 1 224 ? -11.156 9.116 25.359 1.00 90.69 224 GLU A CA 1
ATOM 1820 C C . GLU A 1 224 ? -12.407 8.434 25.939 1.00 90.69 224 GLU A C 1
ATOM 1822 O O . GLU A 1 224 ? -13.385 9.126 26.206 1.00 90.69 224 GLU A O 1
ATOM 1827 N N . LEU A 1 225 ? -12.372 7.116 26.194 1.00 91.62 225 LEU A N 1
ATOM 1828 C CA . LEU A 1 225 ? -13.467 6.374 26.832 1.00 91.62 225 LEU A CA 1
ATOM 1829 C C . LEU A 1 225 ? -13.684 6.829 28.278 1.00 91.62 225 LEU A C 1
ATOM 1831 O O . LEU A 1 225 ? -14.818 7.073 28.684 1.00 91.62 225 LEU A O 1
ATOM 1835 N N . PHE A 1 226 ? -12.606 7.008 29.038 1.00 89.56 226 PHE A N 1
ATOM 1836 C CA . PHE A 1 226 ? -12.645 7.529 30.402 1.00 89.56 226 PHE A CA 1
ATOM 1837 C C . PHE A 1 226 ? -13.264 8.932 30.464 1.00 89.56 226 PHE A C 1
ATOM 1839 O O . PHE A 1 226 ? -14.042 9.217 31.372 1.00 89.56 226 PHE A O 1
ATOM 1846 N N . LEU A 1 227 ? -12.980 9.789 29.474 1.00 87.38 227 LEU A N 1
ATOM 1847 C CA . LEU A 1 227 ? -13.532 11.148 29.396 1.00 87.38 227 LEU A CA 1
ATOM 1848 C C . LEU A 1 227 ? -15.044 11.193 29.124 1.00 87.38 227 LEU A C 1
ATOM 1850 O O . LEU A 1 227 ? -15.680 12.187 29.464 1.00 87.38 227 LEU A O 1
ATOM 1854 N N . VAL A 1 228 ? -15.621 10.165 28.491 1.00 88.06 228 VAL A N 1
ATOM 1855 C CA . VAL A 1 228 ? -17.057 10.129 28.135 1.00 88.06 228 VAL A CA 1
ATOM 1856 C C . VAL A 1 228 ? -17.904 9.231 29.033 1.00 88.06 228 VAL A C 1
ATOM 1858 O O . VAL A 1 228 ? -19.127 9.246 28.920 1.00 88.06 228 VAL A O 1
ATOM 1861 N N . THR A 1 229 ? -17.274 8.435 29.895 1.00 87.25 229 THR A N 1
ATOM 1862 C CA . THR A 1 229 ? -17.957 7.490 30.786 1.00 87.25 229 THR A CA 1
ATOM 1863 C C . THR A 1 229 ? -18.253 8.153 32.129 1.00 87.25 229 THR A C 1
ATOM 1865 O O . THR A 1 229 ? -17.422 8.882 32.669 1.00 87.25 229 THR A O 1
ATOM 1868 N N . GLU A 1 230 ? -19.425 7.873 32.698 1.00 85.81 230 GLU A N 1
ATOM 1869 C CA . GLU A 1 230 ? -19.780 8.287 34.059 1.00 85.81 230 GLU A CA 1
ATOM 1870 C C . GLU A 1 230 ? -18.847 7.677 35.119 1.00 85.81 230 GLU A C 1
ATOM 1872 O O . GLU A 1 230 ? -18.255 6.613 34.919 1.00 85.81 230 GLU A O 1
ATOM 1877 N N . ASP A 1 231 ? -18.763 8.313 36.291 1.00 80.75 231 ASP A N 1
ATOM 1878 C CA . ASP A 1 231 ? -17.815 7.944 37.353 1.00 80.75 231 ASP A CA 1
ATOM 1879 C C . ASP A 1 231 ? -17.914 6.479 37.794 1.00 80.75 231 ASP A C 1
ATOM 1881 O O . ASP A 1 231 ? -16.896 5.829 38.025 1.00 80.75 231 ASP A O 1
ATOM 1885 N N . ARG A 1 232 ? -19.125 5.910 37.812 1.00 79.81 232 ARG A N 1
ATOM 1886 C CA . ARG A 1 232 ? -19.343 4.498 38.171 1.00 79.81 232 ARG A CA 1
ATOM 1887 C C . ARG A 1 232 ? -18.678 3.515 37.198 1.00 79.81 232 ARG A C 1
ATOM 1889 O O . ARG A 1 232 ? -18.372 2.392 37.585 1.00 79.81 232 ARG A O 1
ATOM 1896 N N . GLY A 1 233 ? -18.466 3.914 35.942 1.00 83.19 233 GLY A N 1
ATOM 1897 C CA . GLY A 1 233 ? -17.856 3.082 34.901 1.00 83.19 233 GLY A CA 1
ATOM 1898 C C . GLY A 1 233 ? -16.347 3.280 34.736 1.00 83.19 233 GLY A C 1
ATOM 1899 O O . GLY A 1 233 ? -15.687 2.420 34.150 1.00 83.19 233 GLY A O 1
ATOM 1900 N N . LYS A 1 234 ? -15.783 4.372 35.267 1.00 84.25 234 LYS A N 1
ATOM 1901 C CA . LYS A 1 234 ? -14.366 4.733 35.095 1.00 84.25 234 LYS A CA 1
ATOM 1902 C C . LYS A 1 234 ? -13.409 3.702 35.684 1.00 84.25 234 LYS A C 1
ATOM 1904 O O . LYS A 1 234 ? -12.456 3.320 35.008 1.00 84.25 234 LYS A O 1
ATOM 1909 N N . GLN A 1 235 ? -13.707 3.178 36.874 1.00 83.81 235 GLN A N 1
ATOM 1910 C CA . GLN A 1 235 ? -12.865 2.168 37.526 1.00 83.81 235 GLN A CA 1
ATOM 1911 C C . GLN A 1 235 ? -12.659 0.933 36.637 1.00 83.81 235 GLN A C 1
ATOM 1913 O O . GLN A 1 235 ? -11.542 0.464 36.452 1.00 83.81 235 GLN A O 1
ATOM 1918 N N . LYS A 1 236 ? -13.725 0.468 35.977 1.00 87.75 236 LYS A N 1
ATOM 1919 C CA . LYS A 1 236 ? -13.672 -0.691 35.077 1.00 87.75 236 LYS A CA 1
ATOM 1920 C C . LYS A 1 236 ? -12.771 -0.456 33.858 1.00 87.75 236 LYS A C 1
ATOM 1922 O O . LYS A 1 236 ? -12.172 -1.401 33.346 1.00 87.75 236 LYS A O 1
ATOM 1927 N N . ILE A 1 237 ? -12.691 0.781 33.367 1.00 87.44 237 ILE A N 1
ATOM 1928 C CA . ILE A 1 237 ? -11.822 1.158 32.242 1.00 87.44 237 ILE A CA 1
ATOM 1929 C C . ILE A 1 237 ? -10.361 1.133 32.687 1.00 87.44 237 ILE A C 1
ATOM 1931 O O . ILE A 1 237 ? -9.528 0.555 31.990 1.00 87.44 237 ILE A O 1
ATOM 1935 N N . LEU A 1 238 ? -10.074 1.711 33.855 1.00 84.75 238 LEU A N 1
ATOM 1936 C CA . LEU A 1 238 ? -8.745 1.730 34.465 1.00 84.75 238 LEU A CA 1
ATOM 1937 C C . LEU A 1 238 ? -8.227 0.311 34.733 1.00 84.75 238 LEU A C 1
ATOM 1939 O O . LEU A 1 238 ? -7.118 -0.022 34.317 1.00 84.75 238 LEU A O 1
ATOM 1943 N N . ASP A 1 239 ? -9.066 -0.557 35.303 1.00 85.81 239 ASP A N 1
ATOM 1944 C CA . ASP A 1 239 ? -8.739 -1.969 35.539 1.00 85.81 239 ASP A CA 1
ATOM 1945 C C . ASP A 1 239 ? -8.475 -2.737 34.232 1.00 85.81 239 ASP A C 1
ATOM 1947 O O . ASP A 1 239 ? -7.701 -3.693 34.193 1.00 85.81 239 ASP A O 1
ATOM 1951 N N . LYS A 1 240 ? -9.143 -2.361 33.135 1.00 87.38 240 LYS A N 1
ATOM 1952 C CA . LYS A 1 240 ? -8.912 -2.978 31.823 1.00 87.38 240 LYS A CA 1
ATOM 1953 C C . LYS A 1 240 ? -7.603 -2.485 31.205 1.00 87.38 240 LYS A C 1
ATOM 1955 O O . LYS A 1 240 ? -6.870 -3.287 30.629 1.00 87.38 240 LYS A O 1
ATOM 1960 N N . LEU A 1 241 ? -7.303 -1.194 31.342 1.00 85.38 241 LEU A N 1
ATOM 1961 C CA . LEU A 1 241 ? -6.074 -0.583 30.844 1.00 85.38 241 LEU A CA 1
ATOM 1962 C C . LEU A 1 241 ? -4.833 -1.121 31.576 1.00 85.38 241 LEU A C 1
ATOM 1964 O O . LEU A 1 241 ? -3.846 -1.451 30.920 1.00 85.38 241 LEU A O 1
ATOM 1968 N N . SER A 1 242 ? -4.898 -1.286 32.901 1.00 84.44 242 SER A N 1
ATOM 1969 C CA . SER A 1 242 ? -3.801 -1.844 33.709 1.00 84.44 242 SER A CA 1
ATOM 1970 C C . SER A 1 242 ? -3.417 -3.254 33.273 1.00 84.44 242 SER A C 1
ATOM 1972 O O . SER A 1 242 ? -2.243 -3.542 33.042 1.00 84.44 242 SER A O 1
ATOM 1974 N N . ARG A 1 243 ? -4.419 -4.114 33.048 1.00 86.31 243 ARG A N 1
ATOM 1975 C CA . ARG A 1 243 ? -4.226 -5.486 32.554 1.00 86.31 243 ARG A CA 1
ATOM 1976 C C . ARG A 1 243 ? -3.577 -5.531 31.176 1.00 86.31 243 ARG A C 1
ATOM 1978 O O . ARG A 1 243 ? -2.768 -6.413 30.921 1.00 86.31 243 ARG A O 1
ATOM 1985 N N . VAL A 1 244 ? -3.941 -4.607 30.287 1.00 85.94 244 VAL A N 1
ATOM 1986 C CA . VAL A 1 244 ? -3.381 -4.524 28.928 1.00 85.94 244 VAL A CA 1
ATOM 1987 C C . VAL A 1 244 ? -1.929 -4.055 28.943 1.00 85.94 244 VAL A C 1
ATOM 1989 O O . VAL A 1 244 ? -1.123 -4.539 28.146 1.00 85.94 244 VAL A O 1
ATOM 1992 N N . LEU A 1 245 ? -1.615 -3.087 29.804 1.00 82.06 245 LEU A N 1
ATOM 1993 C CA . LEU A 1 245 ? -0.282 -2.496 29.898 1.00 82.06 245 LEU A CA 1
ATOM 1994 C C . LEU A 1 245 ? 0.661 -3.284 30.814 1.00 82.06 245 LEU A C 1
ATOM 1996 O O . LEU A 1 245 ? 1.858 -3.024 30.782 1.00 82.06 245 LEU A O 1
ATOM 2000 N N . HIS A 1 246 ? 0.147 -4.253 31.578 1.00 80.12 246 HIS A N 1
ATOM 2001 C CA . HIS A 1 246 ? 0.889 -4.973 32.618 1.00 80.12 246 HIS A CA 1
ATOM 2002 C C . HIS A 1 246 ? 1.530 -4.020 33.639 1.00 80.12 246 HIS A C 1
ATOM 2004 O O . HIS A 1 246 ? 2.674 -4.207 34.044 1.00 80.12 246 HIS A O 1
ATOM 2010 N N . VAL A 1 247 ? 0.793 -2.973 34.022 1.00 71.12 247 VAL A N 1
ATOM 2011 C CA . VAL A 1 247 ? 1.236 -1.973 35.001 1.00 71.12 247 VAL A CA 1
ATOM 2012 C C . VAL A 1 247 ? 0.319 -2.041 36.215 1.00 71.12 247 VAL A C 1
ATOM 2014 O O . VAL A 1 247 ? -0.897 -1.910 36.075 1.00 71.12 247 VAL A O 1
ATOM 2017 N N . ASP A 1 248 ? 0.907 -2.213 37.398 1.00 59.47 248 ASP A N 1
ATOM 2018 C CA . ASP A 1 248 ? 0.167 -2.379 38.655 1.00 59.47 248 ASP A CA 1
ATOM 2019 C C . ASP A 1 248 ? -0.419 -1.060 39.192 1.00 59.47 248 ASP A C 1
ATOM 2021 O O . ASP A 1 248 ? -1.352 -1.081 39.993 1.00 59.47 248 ASP A O 1
ATOM 2025 N N . ASN A 1 249 ? 0.086 0.096 38.737 1.00 57.81 249 ASN A N 1
ATOM 2026 C CA . ASN A 1 249 ? -0.258 1.406 39.293 1.00 57.81 249 ASN A CA 1
ATOM 2027 C C . ASN A 1 249 ? -0.871 2.356 38.245 1.00 57.81 249 ASN A C 1
ATOM 2029 O O . ASN A 1 249 ? -0.192 3.094 37.538 1.00 57.81 249 ASN A O 1
ATOM 2033 N N . VAL A 1 250 ? -2.201 2.344 38.163 1.00 55.59 250 VAL A N 1
ATOM 2034 C CA . VAL A 1 250 ? -3.016 3.220 37.300 1.00 55.59 250 VAL A CA 1
ATOM 2035 C C . VAL A 1 250 ? -3.116 4.703 37.732 1.00 55.59 250 VAL A C 1
ATOM 2037 O O . VAL A 1 250 ? -3.293 5.541 36.847 1.00 55.59 250 VAL A O 1
ATOM 2040 N N . PRO A 1 251 ? -2.982 5.091 39.020 1.00 52.66 251 PRO A N 1
ATOM 2041 C CA . PRO A 1 251 ? -3.142 6.487 39.454 1.00 52.66 251 PRO A CA 1
ATOM 2042 C C . PRO A 1 251 ? -2.208 7.495 38.761 1.00 52.66 251 PRO A C 1
ATOM 2044 O O . PRO A 1 251 ? -2.582 8.648 38.555 1.00 52.66 251 PRO A O 1
ATOM 2047 N N . GLU A 1 252 ? -1.016 7.068 38.340 1.00 53.91 252 GLU A N 1
ATOM 2048 C CA . GLU A 1 252 ? -0.050 7.919 37.627 1.00 53.91 252 GLU A CA 1
ATOM 2049 C C . GLU A 1 252 ? -0.524 8.266 36.199 1.00 53.91 252 GLU A C 1
ATOM 2051 O O . GLU A 1 252 ? -0.276 9.362 35.690 1.00 53.91 252 GLU A O 1
ATOM 2056 N N . LEU A 1 253 ? -1.306 7.374 35.577 1.00 54.06 253 LEU A N 1
ATOM 2057 C CA . LEU A 1 253 ? -1.996 7.628 34.307 1.00 54.06 253 LEU A CA 1
ATOM 2058 C C . LEU A 1 253 ? -3.216 8.542 34.487 1.00 54.06 253 LEU A C 1
ATOM 2060 O O . LEU A 1 253 ? -3.606 9.229 33.554 1.00 54.06 253 LEU A O 1
ATOM 2064 N N . GLU A 1 254 ? -3.835 8.587 35.664 1.00 51.09 254 GLU A N 1
ATOM 2065 C CA . GLU A 1 254 ? -4.942 9.515 35.923 1.00 51.09 254 GLU A CA 1
ATOM 2066 C C . GLU A 1 254 ? -4.435 10.951 36.148 1.00 51.09 254 GLU A C 1
ATOM 2068 O O . GLU A 1 254 ? -5.047 11.912 35.676 1.00 51.09 254 GLU A O 1
ATOM 2073 N N . TYR A 1 255 ? -3.290 11.099 36.824 1.00 52.84 255 TYR A N 1
ATOM 2074 C CA . TYR A 1 255 ? -2.664 12.393 37.113 1.00 52.84 255 TYR A CA 1
ATOM 2075 C C . TYR A 1 255 ? -2.054 13.056 35.868 1.00 52.84 255 TYR A C 1
ATOM 2077 O O . TYR A 1 255 ? -2.260 14.248 35.646 1.00 52.84 255 TYR A O 1
ATOM 2085 N N . ASN A 1 256 ? -1.374 12.286 35.010 1.00 52.25 256 ASN A N 1
ATOM 2086 C CA . ASN A 1 256 ? -0.724 12.812 33.801 1.00 52.25 256 ASN A CA 1
ATOM 2087 C C . ASN A 1 256 ? -1.695 13.283 32.703 1.00 52.25 256 ASN A C 1
ATOM 2089 O O . ASN A 1 256 ? -1.258 13.935 31.762 1.00 52.25 256 ASN A O 1
ATOM 2093 N N . TYR A 1 257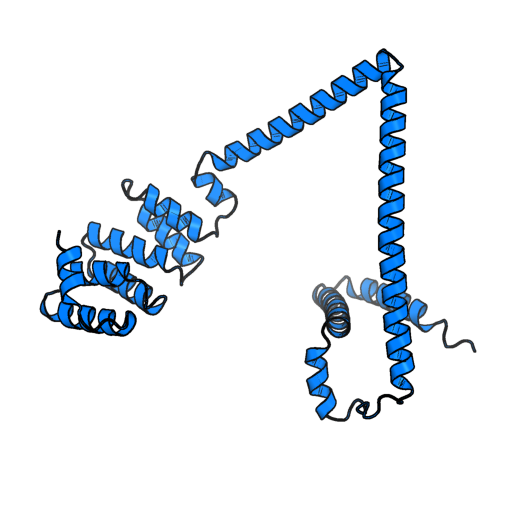 ? -2.984 12.941 32.791 1.00 49.97 257 TYR A N 1
ATOM 2094 C CA . TYR A 1 257 ? -3.969 13.241 31.742 1.00 49.97 257 TYR A CA 1
ATOM 2095 C C . TYR A 1 257 ? -5.151 14.109 32.212 1.00 49.97 257 TYR A C 1
ATOM 2097 O O . TYR A 1 257 ? -6.018 14.442 31.401 1.00 49.97 257 TYR A O 1
ATOM 2105 N N . LYS A 1 258 ? -5.204 14.481 33.501 1.00 46.41 258 LYS A N 1
ATOM 2106 C CA . LYS A 1 258 ? -6.112 15.521 34.029 1.00 46.41 258 LYS A CA 1
ATOM 2107 C C . LYS A 1 258 ? -5.527 16.941 33.939 1.00 46.41 258 LYS A C 1
ATOM 2109 O O . LYS A 1 258 ? -6.302 17.889 34.061 1.00 46.41 258 LYS A O 1
ATOM 2114 N N . ASN A 1 259 ? -4.215 17.072 33.726 1.00 35.91 259 ASN A N 1
ATOM 2115 C CA . ASN A 1 259 ? -3.485 18.333 33.535 1.00 35.91 259 ASN A CA 1
ATOM 2116 C C . ASN A 1 259 ? -3.055 18.500 32.073 1.00 35.91 259 ASN A C 1
ATOM 2118 O O . ASN A 1 259 ? -2.921 19.664 31.639 1.00 35.91 259 ASN A O 1
#

Mean predicted aligned error: 17.9 Å

Radius of gyration: 32.82 Å; Cα contacts (8 Å, |Δi|>4): 155; chains: 1; bounding box: 55×66×77 Å

Sequence (259 aa):
MLAKETGLTALLFNVAFDLYRCWGSLNRLMTFCYLAAFNWWLLLCPWTLSHDWQMGSVPLVTSVWDSRNLLTCAAVLSLLALLYKCVVDLEVHFIGFVLITLHGVQMMWNHDKARRWLLVGITILVAGGAAKTYVRNRDWRTRESLLRLWPSYASAHNNLGTLVMASGRAEHHFLQALKYNRDHVNAHYNLAKLYRKKNRIADALKMLERCIALEPRFVQAYLELFLVTEDRGKQKILDKLSRVLHVDNVPELEYNYKN

Secondary structure (DSSP, 8-state):
--SSSHHHHHHHHHHHHHHHHHTT-HHHHHHHHHHHHHHHHHHH-GGGGGGGGGGTSS-----TT-HHHHHHHHHHHHHHHHHHHHHHHHHHHHHHHHHHHHHHHHHHHTSHHHHHHHHHHHHHHHHHHHHHHHHHHHHHHSHHHHHHH-TT-HHHHHHHHHHTGGGSTHHHHHHHHHHH-TT-HHHHHHHHHHHHHTT-HHHHHHHHHHHHHH-TT-HHHHHHHHHHS-HHHHHHHHHHHHHHHT-S--HHHHHHHH-